Protein AF-A0A957FEP8-F1 (afdb_monomer)

Secondary structure (DSSP, 8-state):
----HHHHHHHHHHHHHT-BTTBPPPHHHHHHHHHHGGGG-HHHHHHHHHHHHHHHHHHHHHHHHSPPPHHHHHHTSHHHHHHHHHHHHHHHTT-HHHHHHHHHHHHHHHHHHHHHTTTHHHHHHHHHHHHHHHHHHHHHHHTTS-HHHHIIIIIHHHHHHHHHHHHHHHHHHHHHHHTTTS--TTS-HHHHHHHHHHHHHHHIIIIIHHHHHHHHHHHHHTHHHHHHHHHH-

Solvent-accessible surface area (backbone atoms only — not comparable to full-atom values): 11602 Å² total; per-residue (Å²): 137,80,87,57,61,70,59,53,50,49,52,22,47,39,57,48,58,50,48,51,98,94,42,73,55,56,72,69,56,39,48,54,56,47,57,57,51,57,76,76,30,58,65,38,37,52,53,51,50,52,40,44,54,51,20,25,53,49,14,31,53,48,17,70,74,58,66,70,58,69,73,60,38,57,49,53,28,57,75,45,40,46,57,53,43,65,62,36,53,81,61,51,60,69,44,41,62,57,53,33,50,49,55,52,49,51,53,50,51,21,44,57,49,6,56,82,46,55,22,52,46,26,53,54,56,64,17,46,64,45,14,50,52,22,20,51,36,34,44,27,42,75,44,73,38,66,34,62,58,51,44,57,14,67,39,44,68,19,41,74,40,33,50,59,22,52,46,53,38,48,14,33,32,37,52,23,19,39,20,80,82,59,47,54,95,90,48,53,54,69,56,37,33,35,42,29,46,19,50,24,52,38,39,30,65,71,46,19,48,60,34,32,50,55,18,19,50,32,44,38,62,45,16,60,54,41,32,42,51,72,61,65,107

Radius of gyration: 20.79 Å; Cα contacts (8 Å, |Δi|>4): 296; chains: 1; bounding box: 55×34×66 Å

pLDDT: mean 92.46, std 8.48, range [50.44, 98.56]

Nearest PDB structures (foldseek):
  8odt-assembly1_E  TM=2.465E-01  e=3.176E+00  Escherichia coli K-12
  7sqc-assembly1_1W  TM=2.407E-01  e=3.316E+00  Chlamydomonas reinhardtii

Foldseek 3Di:
DDPPVVVLCVLLCCLLQVADPVGGDDPVVLLVSLVVCVVVLVVLLVVLVVLLVVLLVLLQVVLVVDADPPVVLVCLDLVNVLVVLVVCLVVLLPDLPVQLVVLLVLLVCLLVVCLVVLNPSVSVSSSNVSSNLSNVLNSSVVSVHHSVLCCQQQPPQLVVLQVVLSSQLSSLSNQLSNCCVPPDPVDDSSSRNSSSVSSSVSSNVSPNSVSSSVSSNSNRPVSSVSSCVSSVD

Sequence (233 aa):
DQIRLGWMWQQFWTRFSGKSETGYPNPVAWYRQTFAILGQLRVPIVIMILALIGGAAAGVIVGRMYVLPAGFQAELRGDNIVRNLEQLEMLVGALPYVILAQNVRVLLLMALLGVFTFGVLSILIFMLPIGLIGYIAAQFALAGQNPYTFLLGAILPHAVIEIPALLIAAAAALRWHITVISPPPDRTLSEGFLIAAADFVRLLLGVAVPLLVISAFVEAYVTPQALLHMYGG

Structure (mmCIF, N/CA/C/O backbone):
data_AF-A0A957FEP8-F1
#
_entry.id   AF-A0A957FEP8-F1
#
loop_
_atom_site.group_PDB
_atom_site.id
_atom_site.type_symbol
_atom_site.label_atom_id
_atom_site.label_alt_id
_atom_site.label_comp_id
_atom_site.label_asym_id
_atom_site.label_entity_id
_atom_site.label_seq_id
_atom_site.pdbx_PDB_ins_code
_atom_site.Cartn_x
_atom_site.Cartn_y
_atom_site.Cartn_z
_atom_site.occupancy
_atom_site.B_iso_or_equiv
_atom_site.auth_seq_id
_atom_site.auth_comp_id
_atom_site.auth_asym_id
_atom_site.auth_atom_id
_atom_site.pdbx_PDB_model_num
ATOM 1 N N . ASP A 1 1 ? -4.630 4.495 36.715 1.00 50.44 1 ASP A N 1
ATOM 2 C CA . ASP A 1 1 ? -5.276 3.788 35.592 1.00 50.44 1 ASP A CA 1
ATOM 3 C C . ASP A 1 1 ? -4.837 2.342 35.510 1.00 50.44 1 ASP A C 1
ATOM 5 O O . ASP A 1 1 ? -3.646 2.068 35.458 1.00 50.44 1 ASP A O 1
ATOM 9 N N . GLN A 1 2 ? -5.790 1.409 35.552 1.00 74.44 2 GLN A N 1
ATOM 10 C CA . GLN A 1 2 ? -5.524 -0.009 35.304 1.00 74.44 2 GLN A CA 1
ATOM 11 C C . GLN A 1 2 ? -5.871 -0.315 33.845 1.00 74.44 2 GLN A C 1
ATOM 13 O O . GLN A 1 2 ? -7.010 -0.113 33.424 1.00 74.44 2 GLN A O 1
ATOM 18 N N . ILE A 1 3 ? -4.900 -0.794 33.065 1.00 74.94 3 ILE A N 1
ATOM 19 C CA . ILE A 1 3 ? -5.130 -1.218 31.678 1.00 74.94 3 ILE A CA 1
ATOM 20 C C . ILE A 1 3 ? -6.053 -2.443 31.698 1.00 74.94 3 ILE A C 1
ATOM 22 O O . ILE A 1 3 ? -5.660 -3.534 32.108 1.00 74.94 3 ILE A O 1
ATOM 26 N N . ARG A 1 4 ? -7.301 -2.279 31.246 1.00 88.69 4 ARG A N 1
ATOM 27 C CA . ARG A 1 4 ? -8.297 -3.363 31.190 1.00 88.69 4 ARG A CA 1
ATOM 28 C C . ARG A 1 4 ? -8.155 -4.157 29.890 1.00 88.69 4 ARG A C 1
ATOM 30 O O . ARG A 1 4 ? -9.006 -4.066 29.008 1.00 88.69 4 ARG A O 1
ATOM 37 N N . LEU A 1 5 ? -7.094 -4.961 29.785 1.00 88.69 5 LEU A N 1
ATOM 38 C CA . LEU A 1 5 ? -6.782 -5.763 28.589 1.00 88.69 5 LEU A CA 1
ATOM 39 C C . LEU A 1 5 ? -7.965 -6.623 28.108 1.00 88.69 5 LEU A C 1
ATOM 41 O O . LEU A 1 5 ? -8.225 -6.693 26.910 1.00 88.69 5 LEU A O 1
ATOM 45 N N . GLY A 1 6 ? -8.728 -7.216 29.033 1.00 91.69 6 GLY A N 1
ATOM 46 C CA . GLY A 1 6 ? -9.905 -8.023 28.689 1.00 91.69 6 GLY A CA 1
ATOM 47 C C . GLY A 1 6 ? -11.007 -7.224 27.987 1.00 91.69 6 GLY A C 1
ATOM 48 O O . GLY A 1 6 ? -11.578 -7.693 27.006 1.00 91.69 6 GLY A O 1
ATOM 49 N N . TRP A 1 7 ? -11.259 -5.988 28.430 1.00 92.56 7 TRP A N 1
ATOM 50 C CA . TRP A 1 7 ? -12.216 -5.099 27.769 1.00 92.56 7 TRP A CA 1
ATOM 51 C C . TRP A 1 7 ? -11.700 -4.670 26.391 1.00 92.56 7 TRP A C 1
ATOM 53 O O . TRP A 1 7 ? -12.457 -4.713 25.425 1.00 92.56 7 TRP A O 1
ATOM 63 N N . MET A 1 8 ? -10.406 -4.343 26.268 1.00 92.75 8 MET A N 1
ATOM 64 C CA . MET A 1 8 ? -9.809 -3.949 24.984 1.00 92.75 8 MET A CA 1
ATOM 65 C C . MET A 1 8 ? -9.928 -5.068 23.944 1.00 92.75 8 MET A C 1
ATOM 67 O O . MET A 1 8 ? -10.366 -4.838 22.816 1.00 92.75 8 MET A O 1
ATOM 71 N N . TRP A 1 9 ? -9.589 -6.295 24.351 1.00 93.31 9 TRP A N 1
ATOM 72 C CA . TRP A 1 9 ? -9.740 -7.481 23.517 1.00 93.31 9 TRP A CA 1
ATOM 73 C C . TRP A 1 9 ? -11.200 -7.722 23.134 1.00 93.31 9 TRP A C 1
ATOM 75 O O . TRP A 1 9 ? -11.491 -7.983 21.971 1.00 93.31 9 TRP A O 1
ATOM 85 N N . GLN A 1 10 ? -12.136 -7.580 24.077 1.00 93.62 10 GLN A N 1
ATOM 86 C CA . GLN A 1 10 ? -13.561 -7.748 23.804 1.00 93.62 10 GLN A CA 1
ATOM 87 C C . GLN A 1 10 ? -14.078 -6.733 22.776 1.00 93.62 10 GLN A C 1
ATOM 89 O O . GLN A 1 10 ? -14.821 -7.128 21.875 1.00 93.62 10 GLN A O 1
ATOM 94 N N . GLN A 1 11 ? -13.680 -5.459 22.872 1.00 93.69 11 GLN A N 1
ATOM 95 C CA . GLN A 1 11 ? -14.054 -4.424 21.899 1.00 93.69 11 GLN A CA 1
ATOM 96 C C . GLN A 1 11 ? -13.518 -4.753 20.503 1.00 93.69 11 GLN A C 1
ATOM 98 O O . GLN A 1 11 ? -14.284 -4.803 19.536 1.00 93.69 11 GLN A O 1
ATOM 103 N N . PHE A 1 12 ? -12.220 -5.059 20.409 1.00 96.50 12 PHE A N 1
ATOM 104 C CA . PHE A 1 12 ? -11.581 -5.442 19.151 1.00 96.50 12 PHE A CA 1
ATOM 105 C C . PHE A 1 12 ? -12.242 -6.686 18.546 1.00 96.50 12 PHE A C 1
ATOM 107 O O . PHE A 1 12 ? -12.672 -6.666 17.394 1.00 96.50 12 PHE A O 1
ATOM 114 N N . TRP A 1 13 ? -12.378 -7.761 19.327 1.00 96.44 13 TRP A N 1
ATOM 115 C CA . TRP A 1 13 ? -12.903 -9.040 18.854 1.00 96.44 13 TRP A CA 1
ATOM 116 C C . TRP A 1 13 ? -14.367 -8.945 18.434 1.00 96.44 13 TRP A C 1
ATOM 118 O O . TRP A 1 13 ? -14.745 -9.498 17.403 1.00 96.44 13 TRP A O 1
ATOM 128 N N . THR A 1 14 ? -15.196 -8.218 19.187 1.00 95.12 14 THR A N 1
ATOM 129 C CA . THR A 1 14 ? -16.610 -8.004 18.837 1.00 95.12 14 THR A CA 1
ATOM 130 C C . THR A 1 14 ? -16.724 -7.300 17.488 1.00 95.12 14 THR A C 1
ATOM 132 O O . THR A 1 14 ? -17.476 -7.748 16.620 1.00 95.12 14 THR A O 1
ATOM 135 N N . ARG A 1 15 ? -15.906 -6.264 17.258 1.00 95.69 15 ARG A N 1
ATOM 136 C CA . ARG A 1 15 ? -15.879 -5.549 15.981 1.00 95.69 15 ARG A CA 1
ATOM 137 C C . ARG A 1 15 ? -15.302 -6.390 14.837 1.00 95.69 15 ARG A C 1
ATOM 139 O O . ARG A 1 15 ? -15.886 -6.410 13.752 1.00 95.69 15 ARG A O 1
ATOM 146 N N . PHE A 1 16 ? -14.194 -7.092 15.073 1.00 97.00 16 PHE A N 1
ATOM 147 C CA . PHE A 1 16 ? -13.509 -7.936 14.090 1.00 97.00 16 PHE A CA 1
ATOM 148 C C . PHE A 1 16 ? -14.388 -9.106 13.630 1.00 97.00 16 PHE A C 1
ATOM 150 O O . PHE A 1 16 ? -14.595 -9.300 12.433 1.00 97.00 16 PHE A O 1
ATOM 157 N N . SER A 1 17 ? -14.961 -9.849 14.578 1.00 95.88 17 SER A N 1
ATOM 158 C CA . SER A 1 17 ? -15.826 -11.005 14.303 1.00 95.88 17 SER A CA 1
ATOM 159 C C . SER A 1 17 ? -17.194 -10.623 13.735 1.00 95.88 17 SER A C 1
ATOM 161 O O . SER A 1 17 ? -17.900 -11.482 13.213 1.00 95.88 17 SER A O 1
ATOM 163 N N . GLY A 1 18 ? -17.589 -9.349 13.831 1.00 93.25 18 GLY A N 1
ATOM 164 C CA . GLY A 1 18 ? -18.905 -8.888 13.393 1.00 93.25 18 GLY A CA 1
ATOM 165 C C . GLY A 1 18 ? -20.053 -9.389 14.271 1.00 93.25 18 GLY A C 1
ATOM 166 O O . GLY A 1 18 ? -21.194 -9.429 13.804 1.00 93.25 18 GLY A O 1
ATOM 167 N N . LYS A 1 19 ? -19.753 -9.797 15.514 1.00 92.44 19 LYS A N 1
ATOM 168 C CA . LYS A 1 19 ? -20.739 -10.294 16.478 1.00 92.44 19 LYS A CA 1
ATOM 169 C C . LYS A 1 19 ? -21.821 -9.237 16.715 1.00 92.44 19 LYS A C 1
ATOM 171 O O . LYS A 1 19 ? -21.521 -8.077 16.986 1.00 92.44 19 LYS A O 1
ATOM 176 N N . SER A 1 20 ? -23.073 -9.672 16.630 1.00 89.06 20 SER A N 1
ATOM 177 C CA . SER A 1 20 ? -24.269 -8.878 16.925 1.00 89.06 20 SER A CA 1
ATOM 178 C C . SER A 1 20 ? -24.986 -9.421 18.165 1.00 89.06 20 SER A C 1
ATOM 180 O O . SER A 1 20 ? -24.583 -10.447 18.718 1.00 89.06 20 SER A O 1
ATOM 182 N N . GLU A 1 21 ? -26.082 -8.776 18.571 1.00 85.44 21 GLU A N 1
ATOM 183 C CA . GLU A 1 21 ? -26.969 -9.266 19.640 1.00 85.44 21 GLU A CA 1
ATOM 184 C C . GLU A 1 21 ? -27.505 -10.678 19.355 1.00 85.44 21 GLU A C 1
ATOM 186 O O . GLU A 1 21 ? -27.649 -11.486 20.265 1.00 85.44 21 GLU A O 1
ATOM 191 N N . THR A 1 22 ? -27.716 -11.006 18.076 1.00 85.56 22 THR A N 1
ATOM 192 C CA . THR A 1 22 ? -28.219 -12.316 17.625 1.00 85.56 22 THR A CA 1
ATOM 193 C C . THR A 1 22 ? -27.137 -13.400 17.518 1.00 85.56 22 THR A C 1
ATOM 195 O O . THR A 1 22 ? -27.445 -14.547 17.208 1.00 85.56 22 THR A O 1
ATOM 198 N N . GLY A 1 23 ? -25.867 -13.063 17.783 1.00 92.50 23 GLY A N 1
ATOM 199 C CA . GLY A 1 23 ? -24.730 -13.984 17.706 1.00 92.50 23 GLY A CA 1
ATOM 200 C C . GLY A 1 23 ? -23.722 -13.646 16.601 1.00 92.50 23 GLY A C 1
ATOM 201 O O . GLY A 1 23 ? -23.613 -12.497 16.156 1.00 92.50 23 GLY A O 1
ATOM 202 N N . TYR A 1 24 ? -22.932 -14.649 16.201 1.00 93.81 24 TYR A N 1
ATOM 203 C CA . TYR A 1 24 ? -21.894 -14.517 15.173 1.00 93.81 24 TYR A CA 1
ATOM 204 C C . TYR A 1 24 ? -22.485 -14.608 13.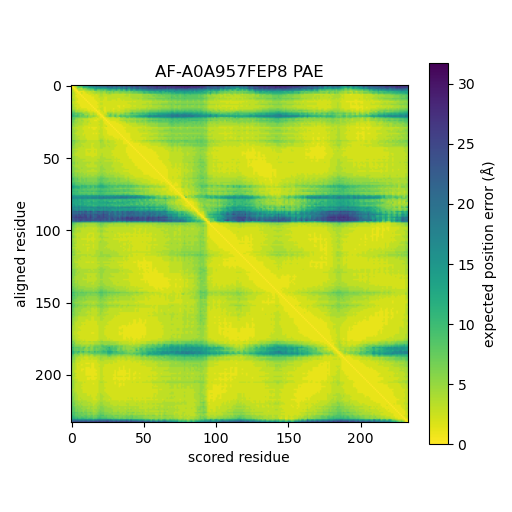757 1.00 93.81 24 TYR A C 1
ATOM 206 O O . TYR A 1 24 ? -23.342 -15.458 13.508 1.00 93.81 24 TYR A O 1
ATOM 214 N N . PRO A 1 25 ? -22.031 -13.765 12.813 1.00 95.00 25 PRO A N 1
ATOM 215 C CA . PRO A 1 25 ? -22.495 -13.822 11.435 1.00 95.00 25 PRO A CA 1
ATOM 216 C C . PRO A 1 25 ? -21.949 -15.064 10.717 1.00 95.00 25 PRO A C 1
ATOM 218 O O . PRO A 1 25 ? -20.852 -15.540 11.007 1.00 95.00 25 PRO A O 1
ATOM 221 N N . ASN A 1 26 ? -22.685 -15.548 9.716 1.00 95.56 26 ASN A N 1
ATOM 222 C CA . ASN A 1 26 ? -22.128 -16.489 8.742 1.00 95.56 26 ASN A CA 1
ATOM 223 C C . ASN A 1 26 ? -21.052 -15.798 7.863 1.00 95.56 26 ASN A C 1
ATOM 225 O O . ASN A 1 26 ? -20.990 -14.561 7.833 1.00 95.56 26 ASN A O 1
ATOM 229 N N . PRO A 1 27 ? -20.223 -16.551 7.111 1.00 94.75 27 PRO A N 1
ATOM 230 C CA . PRO A 1 27 ? -19.129 -15.969 6.329 1.00 94.75 27 PRO A CA 1
ATOM 231 C C . PRO A 1 27 ? -19.575 -14.884 5.339 1.00 94.75 27 PRO A C 1
ATOM 233 O O . PRO A 1 27 ? -18.954 -13.827 5.254 1.00 94.75 27 PRO A O 1
ATOM 236 N N . VAL A 1 28 ? -20.694 -15.087 4.637 1.00 95.88 28 VAL A N 1
ATOM 237 C CA . VAL A 1 28 ? -21.224 -14.116 3.661 1.00 95.88 28 VAL A CA 1
ATOM 238 C C . VAL A 1 28 ? -21.620 -12.807 4.345 1.00 95.88 28 VAL A C 1
ATOM 240 O O . VAL A 1 28 ? -21.287 -11.717 3.875 1.00 9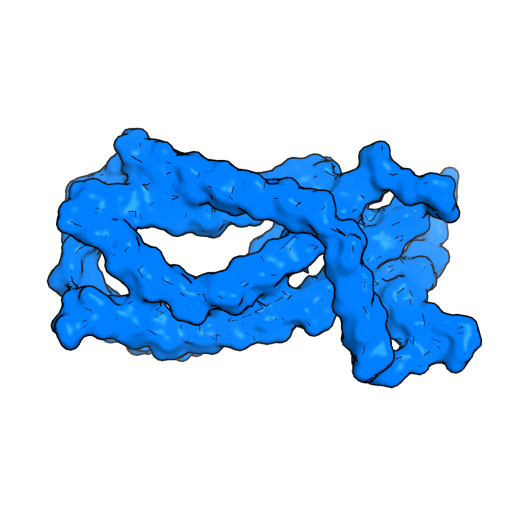5.88 28 VAL A O 1
ATOM 243 N N . ALA A 1 29 ? -22.303 -12.894 5.486 1.00 95.06 29 ALA A N 1
ATOM 244 C CA . ALA A 1 29 ? -22.675 -11.731 6.276 1.00 95.06 29 ALA A CA 1
ATOM 245 C C . ALA A 1 29 ? -21.439 -11.009 6.835 1.00 95.06 29 ALA A C 1
ATOM 247 O O . ALA A 1 29 ? -21.422 -9.776 6.836 1.00 95.06 29 ALA A O 1
ATOM 248 N N . TRP A 1 30 ? -20.398 -11.746 7.241 1.00 96.88 30 TRP A N 1
ATOM 249 C CA . TRP A 1 30 ? -19.127 -11.164 7.672 1.00 96.88 30 TRP A CA 1
ATOM 250 C C . TRP A 1 30 ? -18.458 -10.370 6.545 1.00 96.88 30 TRP A C 1
ATOM 252 O O . TRP A 1 30 ? -18.084 -9.218 6.765 1.00 96.88 30 TRP A O 1
ATOM 262 N N . TYR A 1 31 ? -18.386 -10.923 5.329 1.00 96.62 31 TYR A N 1
ATOM 263 C CA . TYR A 1 31 ? -17.846 -10.217 4.162 1.00 96.62 31 TYR A CA 1
ATOM 264 C C . TYR A 1 31 ? -18.660 -8.974 3.815 1.00 96.62 31 TYR A C 1
ATOM 266 O O . TYR A 1 31 ? -18.088 -7.904 3.632 1.00 96.62 31 TYR A O 1
ATOM 274 N N . ARG A 1 32 ? -19.994 -9.070 3.797 1.00 95.88 32 ARG A N 1
ATOM 275 C CA . ARG A 1 32 ? -20.872 -7.918 3.540 1.00 95.88 32 ARG A CA 1
ATOM 276 C C . ARG A 1 32 ? -20.634 -6.783 4.539 1.00 95.88 32 ARG A C 1
ATOM 278 O O . ARG A 1 32 ? -20.550 -5.624 4.146 1.00 95.88 32 ARG A O 1
ATOM 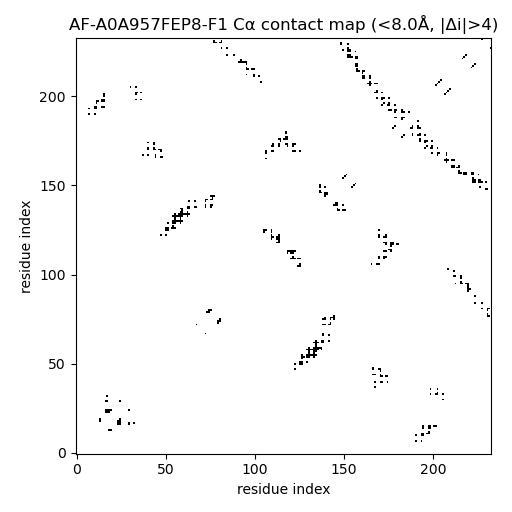285 N N . GLN A 1 33 ? -20.500 -7.112 5.823 1.00 95.62 33 GLN A N 1
ATOM 286 C CA . GLN A 1 33 ? -20.150 -6.136 6.857 1.00 95.62 33 GLN A CA 1
ATOM 287 C C . GLN A 1 33 ? -18.741 -5.559 6.652 1.00 95.62 33 GLN A C 1
ATOM 289 O O . GLN A 1 33 ? -18.553 -4.360 6.830 1.00 95.62 33 GLN A O 1
ATOM 294 N N . THR A 1 34 ? -17.764 -6.385 6.263 1.00 96.56 34 THR A N 1
ATOM 295 C CA . THR A 1 34 ? -16.394 -5.939 5.966 1.00 96.56 34 THR A CA 1
ATOM 296 C C . THR A 1 34 ? -16.380 -4.963 4.783 1.00 96.56 34 THR A C 1
ATOM 298 O O . THR A 1 34 ? -15.801 -3.886 4.891 1.00 96.56 34 THR A O 1
ATOM 301 N N . PHE A 1 35 ? -17.090 -5.257 3.689 1.00 96.44 35 PHE A N 1
ATOM 302 C CA . PHE A 1 35 ? -17.205 -4.349 2.541 1.00 96.44 35 PHE A CA 1
ATOM 303 C C . PHE A 1 35 ? -17.926 -3.041 2.879 1.00 96.44 35 PHE A C 1
ATOM 305 O O . PHE A 1 35 ? -17.576 -1.995 2.337 1.00 96.44 35 PHE A O 1
ATOM 312 N N . ALA A 1 36 ? -18.876 -3.053 3.818 1.00 96.19 36 ALA A N 1
ATOM 313 C CA . ALA A 1 36 ? -19.537 -1.829 4.272 1.00 96.19 36 ALA A CA 1
ATOM 314 C C . ALA A 1 36 ? -18.561 -0.822 4.922 1.00 96.19 36 ALA A C 1
ATOM 316 O O . ALA A 1 36 ? -18.830 0.380 4.914 1.00 96.19 36 ALA A O 1
ATOM 317 N N . ILE A 1 37 ? -17.408 -1.278 5.434 1.00 96.56 37 ILE A N 1
ATOM 318 C CA . ILE A 1 37 ? -16.354 -0.406 5.982 1.00 96.56 37 ILE A CA 1
ATOM 319 C C . ILE A 1 37 ? -15.768 0.499 4.889 1.00 96.56 37 ILE A C 1
ATOM 321 O O . ILE A 1 37 ? -15.429 1.646 5.177 1.00 96.56 37 ILE A O 1
ATOM 325 N N . LEU A 1 38 ? -15.713 0.046 3.629 1.00 95.19 38 LEU A N 1
ATOM 326 C CA . LEU A 1 38 ? -15.155 0.824 2.513 1.00 95.19 38 LEU A CA 1
ATOM 327 C C . LEU A 1 38 ? -15.850 2.181 2.338 1.00 95.19 38 LEU A C 1
ATOM 329 O O . LEU A 1 38 ? -15.200 3.170 2.002 1.00 95.19 38 LEU A O 1
ATOM 333 N N . GLY A 1 39 ? -17.150 2.264 2.643 1.00 93.94 39 GLY A N 1
ATOM 334 C CA . GLY A 1 39 ? -17.903 3.520 2.593 1.00 93.94 39 GLY A CA 1
ATOM 335 C C . GLY A 1 39 ? -17.366 4.602 3.538 1.00 93.94 39 GLY A C 1
ATOM 336 O O . GLY A 1 39 ? -17.569 5.787 3.282 1.00 93.94 39 GLY A O 1
ATOM 337 N N . GLN A 1 40 ? -16.641 4.209 4.589 1.00 93.44 40 GLN A N 1
ATOM 338 C CA . GLN A 1 40 ? -16.047 5.099 5.591 1.00 93.44 40 GLN A CA 1
ATOM 339 C C . GLN A 1 40 ? -14.616 5.529 5.235 1.00 93.44 40 GLN A C 1
ATOM 341 O O . GLN A 1 40 ? -14.035 6.359 5.928 1.00 93.44 40 GLN A O 1
ATOM 346 N N . LEU A 1 41 ? -14.034 4.977 4.165 1.00 96.25 41 LEU A N 1
ATOM 347 C CA . LEU A 1 41 ? -12.644 5.226 3.782 1.00 96.25 41 LEU A CA 1
ATOM 348 C C . LEU A 1 41 ? -12.478 6.330 2.736 1.00 96.25 41 LEU A C 1
ATOM 350 O O . LEU A 1 41 ? -11.360 6.561 2.300 1.00 96.25 41 LEU A O 1
ATOM 354 N N . ARG A 1 42 ? -13.541 7.044 2.343 1.00 95.12 42 ARG A N 1
ATOM 355 C CA . ARG A 1 42 ? -13.492 8.038 1.249 1.00 95.12 42 ARG A CA 1
ATOM 356 C C . ARG A 1 42 ? -12.375 9.071 1.421 1.00 95.12 42 ARG A C 1
ATOM 358 O O . ARG A 1 42 ? -11.571 9.250 0.515 1.00 95.12 42 ARG A O 1
ATOM 365 N N . VAL A 1 43 ? -12.312 9.724 2.583 1.00 95.06 43 VAL A N 1
ATOM 366 C CA . VAL A 1 43 ? -11.294 10.751 2.862 1.00 95.06 43 VAL A CA 1
ATOM 367 C C . VAL A 1 43 ? -9.886 10.142 2.945 1.00 95.06 43 VAL A C 1
ATOM 369 O O . VAL A 1 43 ? -9.017 10.612 2.213 1.00 95.06 43 VAL A O 1
ATOM 372 N N . PRO A 1 44 ? -9.641 9.071 3.732 1.00 96.62 44 PRO A N 1
ATOM 373 C CA . PRO A 1 44 ? -8.350 8.388 3.718 1.00 96.62 44 PRO A CA 1
ATOM 374 C C . PRO A 1 44 ? -7.911 7.930 2.322 1.00 96.62 44 PRO A C 1
ATOM 376 O O . PRO A 1 44 ? -6.762 8.136 1.963 1.00 96.62 44 PRO A O 1
ATOM 379 N N . ILE A 1 45 ? -8.815 7.379 1.505 1.00 97.94 45 ILE A N 1
ATOM 380 C CA . ILE A 1 45 ? -8.525 6.964 0.124 1.00 97.94 45 ILE A CA 1
ATOM 381 C C . ILE A 1 45 ? -8.037 8.149 -0.706 1.00 97.94 45 ILE A C 1
ATOM 383 O O . ILE A 1 45 ? -7.024 8.022 -1.383 1.00 97.94 45 ILE A O 1
ATOM 387 N N . VAL A 1 46 ? -8.707 9.303 -0.635 1.00 97.94 46 VAL A N 1
ATOM 388 C CA . VAL A 1 46 ? -8.269 10.506 -1.361 1.00 97.94 46 VAL A CA 1
ATOM 389 C C . VAL A 1 46 ? -6.867 10.926 -0.922 1.00 97.94 46 VAL A C 1
ATOM 391 O O . VAL A 1 46 ? -6.020 11.178 -1.774 1.00 97.94 46 VAL A O 1
ATOM 394 N N . ILE A 1 47 ? -6.587 10.937 0.385 1.00 97.75 47 ILE A N 1
ATOM 395 C CA . ILE A 1 47 ? -5.252 11.262 0.912 1.00 97.75 47 ILE A CA 1
ATOM 396 C C . ILE A 1 47 ? -4.205 10.275 0.381 1.00 97.75 47 ILE A C 1
ATOM 398 O O . ILE A 1 47 ? -3.155 10.696 -0.099 1.00 97.75 47 ILE A O 1
ATOM 402 N N . MET A 1 48 ? -4.495 8.973 0.414 1.00 98.12 48 MET A N 1
ATOM 403 C CA . MET A 1 48 ? -3.569 7.952 -0.076 1.00 98.12 48 MET A CA 1
ATOM 404 C C . MET A 1 48 ? -3.375 8.020 -1.600 1.00 98.12 48 MET A C 1
ATOM 406 O O . MET A 1 48 ? -2.265 7.801 -2.071 1.00 98.12 48 MET A O 1
ATOM 410 N N . ILE A 1 49 ? -4.398 8.381 -2.385 1.00 98.38 49 ILE A N 1
ATOM 411 C CA . ILE A 1 49 ? -4.261 8.624 -3.833 1.00 98.38 49 ILE A CA 1
ATOM 412 C C . ILE A 1 49 ? -3.347 9.824 -4.092 1.00 98.38 49 ILE A C 1
ATOM 414 O O . ILE A 1 49 ? -2.453 9.744 -4.932 1.00 98.38 49 ILE A O 1
ATOM 418 N N . LEU A 1 50 ? -3.528 10.926 -3.357 1.00 98.50 50 LEU A N 1
ATOM 419 C CA . LEU A 1 50 ? -2.646 12.090 -3.464 1.00 98.50 50 LEU A CA 1
ATOM 420 C C . LEU A 1 50 ? -1.207 11.734 -3.080 1.00 98.50 50 LEU A C 1
ATOM 422 O O . LEU A 1 50 ? -0.276 12.153 -3.764 1.00 98.50 50 LEU A O 1
ATOM 426 N N . ALA A 1 51 ? -1.022 10.917 -2.041 1.00 98.12 51 ALA A N 1
ATOM 427 C CA . ALA A 1 51 ? 0.285 10.390 -1.669 1.00 98.12 51 ALA A CA 1
ATOM 428 C C . ALA A 1 51 ? 0.884 9.519 -2.782 1.00 98.12 51 ALA A C 1
ATOM 430 O O . ALA A 1 51 ? 2.061 9.666 -3.090 1.00 98.12 51 ALA A O 1
ATOM 431 N N . LEU A 1 52 ? 0.088 8.669 -3.438 1.00 97.25 52 LEU A N 1
ATOM 432 C CA . LEU A 1 52 ? 0.534 7.838 -4.559 1.00 97.25 52 LEU A CA 1
ATOM 433 C C . LEU A 1 52 ? 1.033 8.699 -5.728 1.00 97.25 52 LEU A C 1
ATOM 435 O O . LEU A 1 52 ? 2.135 8.479 -6.231 1.00 97.25 52 LEU A O 1
ATOM 439 N N . ILE A 1 53 ? 0.259 9.720 -6.111 1.00 98.25 53 ILE A N 1
ATOM 440 C CA . ILE A 1 53 ? 0.629 10.679 -7.164 1.00 98.25 53 ILE A CA 1
ATOM 441 C C . ILE A 1 53 ? 1.894 11.450 -6.768 1.00 98.25 53 ILE A C 1
ATOM 443 O O . ILE A 1 53 ? 2.826 11.565 -7.563 1.00 98.25 53 ILE A O 1
ATOM 447 N N . GLY A 1 54 ? 1.949 11.949 -5.530 1.00 98.25 54 GLY A N 1
ATOM 448 C CA . GLY A 1 54 ? 3.103 12.671 -5.000 1.00 98.25 54 GLY A CA 1
ATOM 449 C C . GLY A 1 54 ? 4.364 11.808 -4.949 1.00 98.25 54 GLY A C 1
ATOM 450 O O . GLY A 1 54 ? 5.435 12.275 -5.323 1.00 98.25 54 GLY A O 1
ATOM 451 N N . GLY A 1 55 ? 4.237 10.540 -4.555 1.00 98.25 55 GLY A N 1
ATOM 452 C CA . GLY A 1 55 ? 5.325 9.566 -4.527 1.00 98.25 55 GLY A CA 1
ATOM 453 C C . GLY A 1 55 ? 5.858 9.279 -5.926 1.00 98.25 55 GLY A C 1
ATOM 454 O O . GLY A 1 55 ? 7.061 9.379 -6.144 1.00 98.25 55 GLY A O 1
ATOM 455 N N . ALA A 1 56 ? 4.971 9.021 -6.893 1.00 97.94 56 ALA A N 1
ATOM 456 C CA . ALA A 1 56 ? 5.349 8.828 -8.292 1.00 97.94 56 ALA A CA 1
ATOM 457 C C . ALA A 1 56 ? 6.080 10.056 -8.865 1.00 97.94 56 ALA A C 1
ATOM 459 O O . ALA A 1 56 ? 7.151 9.924 -9.461 1.00 97.94 56 ALA A O 1
ATOM 460 N N . ALA A 1 57 ? 5.537 11.259 -8.644 1.00 98.38 57 ALA A N 1
ATOM 461 C CA . ALA A 1 57 ? 6.141 12.509 -9.099 1.00 98.38 57 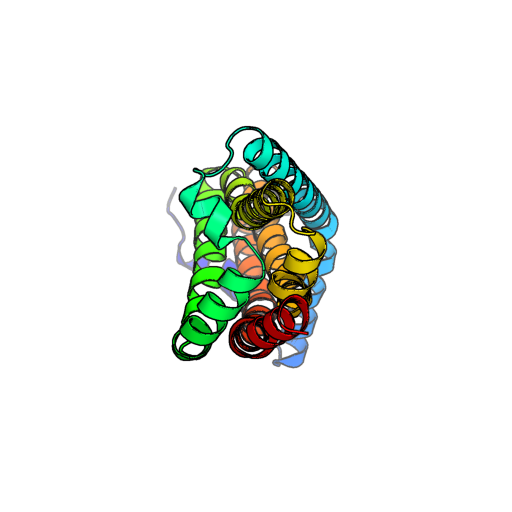ALA A CA 1
ATOM 462 C C . ALA A 1 57 ? 7.514 12.749 -8.453 1.00 98.38 57 ALA A C 1
ATOM 464 O O . ALA A 1 57 ? 8.476 13.057 -9.156 1.00 98.38 57 ALA A O 1
ATOM 465 N N . ALA A 1 58 ? 7.627 12.552 -7.135 1.00 98.38 58 ALA A N 1
ATOM 466 C CA . ALA A 1 58 ? 8.894 12.639 -6.417 1.00 98.38 58 ALA A CA 1
ATOM 467 C C . ALA A 1 58 ? 9.914 11.634 -6.967 1.00 98.38 58 ALA A C 1
ATOM 469 O O . ALA A 1 58 ? 11.052 12.011 -7.227 1.00 98.38 58 ALA A O 1
ATOM 470 N N . GLY A 1 59 ? 9.494 10.394 -7.229 1.00 98.44 59 GLY A N 1
ATOM 471 C CA . GLY A 1 59 ? 10.313 9.365 -7.863 1.00 98.44 59 GLY A CA 1
ATOM 472 C C . GLY A 1 59 ? 10.894 9.814 -9.201 1.00 98.44 59 GLY A C 1
ATOM 473 O O . GLY A 1 59 ? 12.105 9.751 -9.402 1.00 98.44 59 GLY A O 1
ATOM 474 N N . VAL A 1 60 ? 10.054 10.348 -10.092 1.00 98.38 60 VAL A N 1
ATOM 475 C CA . VAL A 1 60 ? 10.491 10.863 -11.401 1.00 98.38 60 VAL A CA 1
ATOM 476 C C . VAL A 1 60 ? 11.462 12.037 -11.254 1.00 98.38 60 VAL A C 1
ATOM 478 O O . VAL A 1 60 ? 12.473 12.090 -11.956 1.00 98.38 60 VAL A O 1
ATOM 481 N N . ILE A 1 61 ? 11.182 12.977 -10.346 1.00 98.38 61 ILE A N 1
ATOM 482 C CA . ILE A 1 61 ? 12.051 14.134 -10.083 1.00 98.38 61 ILE A CA 1
ATOM 483 C C . ILE A 1 61 ? 13.421 13.664 -9.582 1.00 98.38 61 ILE A C 1
ATOM 485 O O . ILE A 1 61 ? 14.444 14.037 -10.156 1.00 98.38 61 ILE A O 1
ATOM 489 N N . VAL A 1 62 ? 13.441 12.798 -8.566 1.00 98.25 62 VAL A N 1
ATOM 490 C CA . VAL A 1 62 ? 14.667 12.212 -8.007 1.00 98.25 62 VAL A CA 1
ATOM 491 C C . VAL A 1 62 ? 15.419 11.423 -9.076 1.00 98.25 62 VAL A C 1
ATOM 493 O O . VAL A 1 62 ? 16.634 11.550 -9.168 1.00 98.25 62 VAL A O 1
ATOM 496 N N . GLY A 1 63 ? 14.726 10.673 -9.937 1.00 97.62 63 GLY A N 1
ATOM 497 C CA . GLY A 1 63 ? 15.345 9.925 -11.033 1.00 97.62 63 GLY A CA 1
ATOM 498 C C . GLY A 1 63 ? 16.064 10.811 -12.046 1.00 97.62 63 GLY A C 1
ATOM 499 O O . GLY A 1 63 ? 17.144 10.465 -12.519 1.00 97.62 63 GLY A O 1
ATOM 500 N N . ARG A 1 64 ? 15.521 11.998 -12.328 1.00 96.62 64 ARG A N 1
ATOM 501 C CA . ARG A 1 64 ? 16.180 12.984 -13.198 1.00 96.62 64 ARG A CA 1
ATOM 502 C C . ARG A 1 64 ? 17.353 13.693 -12.522 1.00 96.62 64 ARG A C 1
ATOM 504 O O . ARG A 1 64 ? 18.280 14.094 -13.215 1.00 96.62 64 ARG A O 1
ATOM 511 N N . MET A 1 65 ? 17.313 13.860 -11.200 1.00 97.38 65 MET A N 1
ATOM 512 C CA . MET A 1 65 ? 18.402 14.472 -10.428 1.00 97.38 65 MET A CA 1
ATOM 513 C C . MET A 1 65 ? 19.568 13.503 -10.195 1.00 97.38 65 MET A C 1
ATOM 515 O O . MET A 1 65 ? 20.727 13.896 -10.288 1.00 97.38 65 MET A O 1
ATOM 519 N N . TYR A 1 66 ? 19.260 12.239 -9.907 1.00 96.69 66 TYR A N 1
ATOM 520 C CA . TYR A 1 66 ? 20.221 11.195 -9.556 1.00 96.69 66 TYR A CA 1
ATOM 521 C C . TYR A 1 66 ? 20.205 10.093 -10.608 1.00 96.69 66 TYR A C 1
ATOM 523 O O . TYR A 1 66 ? 19.597 9.031 -10.437 1.00 96.69 66 TYR A O 1
ATOM 531 N N . VAL A 1 67 ? 20.883 10.381 -11.715 1.00 96.62 67 VAL A N 1
ATOM 532 C CA . VAL A 1 67 ? 21.037 9.468 -12.847 1.00 96.62 67 VAL A CA 1
ATOM 533 C C . VAL A 1 67 ? 21.918 8.288 -12.445 1.00 96.62 67 VAL A C 1
ATOM 535 O O . VAL A 1 67 ? 22.976 8.474 -11.838 1.00 96.62 67 VAL A O 1
ATOM 538 N N . LEU A 1 68 ? 21.498 7.072 -12.797 1.00 95.44 68 LEU A N 1
ATOM 539 C CA . LEU A 1 68 ? 22.304 5.881 -12.541 1.00 95.44 68 LEU A CA 1
ATOM 540 C C . LEU A 1 68 ? 23.655 5.944 -13.284 1.00 95.44 68 LEU A C 1
ATOM 542 O O . LEU A 1 68 ? 23.717 6.480 -14.395 1.00 95.44 68 LEU A O 1
ATOM 546 N N . PRO A 1 69 ? 24.731 5.361 -12.718 1.00 95.69 69 PRO A N 1
ATOM 547 C CA . PRO A 1 69 ? 26.018 5.246 -13.398 1.00 95.69 69 PRO A CA 1
ATOM 548 C C . PRO A 1 69 ? 25.897 4.567 -14.767 1.00 95.69 69 PRO A C 1
ATOM 550 O O . PRO A 1 69 ? 25.055 3.690 -14.964 1.00 95.69 69 PRO A O 1
ATOM 553 N N . ALA A 1 70 ? 26.792 4.914 -15.696 1.00 91.38 70 ALA A N 1
ATOM 554 C CA . ALA A 1 70 ? 26.732 4.461 -17.090 1.00 91.38 70 ALA A CA 1
ATOM 555 C C . ALA A 1 70 ? 26.647 2.930 -17.256 1.00 91.38 70 ALA A C 1
ATOM 557 O O . ALA A 1 70 ? 25.958 2.458 -18.156 1.00 91.38 70 ALA A O 1
ATOM 558 N N . GLY A 1 71 ? 27.295 2.159 -16.372 1.00 90.38 71 GLY A N 1
ATOM 559 C CA . GLY A 1 71 ? 27.199 0.696 -16.374 1.00 90.38 71 GLY A CA 1
ATOM 560 C C . GLY A 1 71 ? 25.767 0.195 -16.158 1.00 90.38 71 GLY A C 1
ATOM 561 O O . GLY A 1 71 ? 25.288 -0.626 -16.927 1.00 90.38 71 GLY A O 1
ATOM 562 N N . PHE A 1 72 ? 25.043 0.756 -15.186 1.00 89.88 72 PHE A N 1
ATOM 563 C CA . PHE A 1 72 ? 23.640 0.402 -14.943 1.00 89.88 72 PHE A CA 1
ATOM 564 C C . PHE A 1 72 ? 22.713 0.907 -16.051 1.00 89.88 72 PHE A C 1
ATOM 566 O O . PHE A 1 72 ? 21.780 0.211 -16.429 1.00 89.88 72 PHE A O 1
ATOM 573 N N . GLN A 1 73 ? 22.983 2.086 -16.618 1.00 91.19 73 GLN A N 1
ATOM 574 C CA . GLN A 1 73 ? 22.212 2.598 -17.760 1.00 91.19 73 GLN A CA 1
ATOM 575 C C . GLN A 1 73 ? 22.324 1.692 -18.994 1.00 91.19 73 GLN A C 1
ATOM 577 O O . GLN A 1 73 ? 21.376 1.586 -19.769 1.00 91.19 73 GLN A O 1
ATOM 582 N N . ALA A 1 74 ? 23.468 1.027 -19.186 1.00 89.81 74 ALA A N 1
ATOM 583 C CA . ALA A 1 74 ? 23.642 0.070 -20.272 1.00 89.81 74 ALA A CA 1
ATOM 584 C C . ALA A 1 74 ? 22.755 -1.175 -20.097 1.00 89.81 74 ALA A C 1
ATOM 586 O O . ALA A 1 74 ? 22.233 -1.677 -21.090 1.00 89.81 74 ALA A O 1
ATOM 587 N N . GLU A 1 75 ? 22.529 -1.632 -18.862 1.00 89.19 75 GLU A N 1
ATOM 588 C CA . GLU A 1 75 ? 21.647 -2.772 -18.551 1.00 89.19 75 GLU A CA 1
ATOM 589 C C . GLU A 1 75 ? 20.164 -2.473 -18.805 1.00 89.19 75 GLU A C 1
ATOM 591 O O . GLU A 1 75 ? 19.382 -3.380 -19.070 1.00 89.19 75 GLU A O 1
ATOM 596 N N . 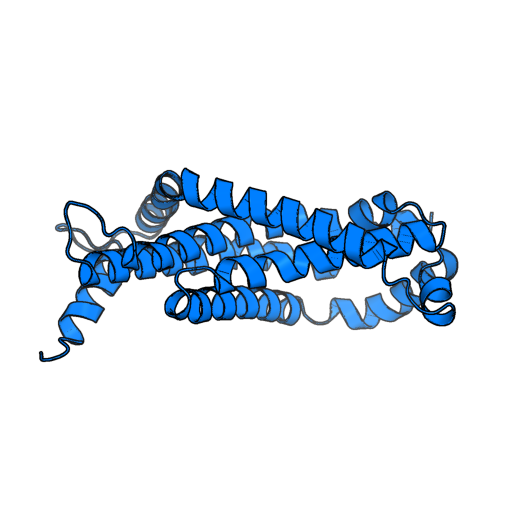LEU A 1 76 ? 19.771 -1.195 -18.782 1.00 87.62 76 LEU A N 1
ATOM 597 C CA . LEU A 1 76 ? 18.405 -0.753 -19.079 1.00 87.62 76 LEU A CA 1
ATOM 598 C C . LEU A 1 76 ? 18.110 -0.657 -20.585 1.00 87.62 76 LEU A C 1
ATOM 600 O O . LEU A 1 76 ? 17.065 -0.142 -20.972 1.00 87.62 76 LEU A O 1
ATOM 604 N N . ARG A 1 77 ? 19.015 -1.10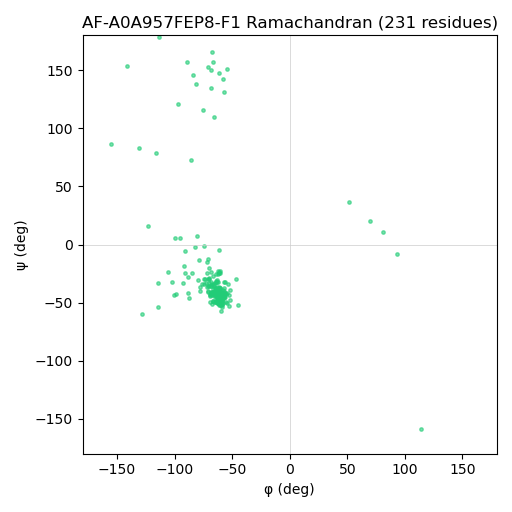6 -21.461 1.00 85.75 77 ARG A N 1
ATOM 605 C CA . ARG A 1 77 ? 18.773 -1.162 -22.912 1.00 85.75 77 ARG A CA 1
ATOM 606 C C . ARG A 1 77 ? 18.027 -2.440 -23.291 1.00 85.75 77 ARG A C 1
ATOM 608 O O . ARG A 1 77 ? 18.288 -3.486 -22.708 1.00 85.75 77 ARG A O 1
ATOM 615 N N . GLY A 1 78 ? 17.155 -2.356 -24.301 1.00 75.56 78 GLY A N 1
ATOM 616 C CA . GLY A 1 78 ? 16.266 -3.449 -24.734 1.00 75.56 78 GLY A CA 1
ATOM 617 C C . GLY A 1 78 ? 16.939 -4.825 -24.836 1.00 75.56 78 GLY A C 1
ATOM 618 O O . GLY A 1 78 ? 16.491 -5.762 -24.183 1.00 75.56 78 GLY A O 1
ATOM 619 N N . ASP A 1 79 ? 18.058 -4.928 -25.557 1.00 80.69 79 ASP A N 1
ATOM 620 C CA . ASP A 1 79 ? 18.766 -6.204 -25.768 1.00 80.69 79 ASP A CA 1
ATOM 621 C C . ASP A 1 79 ? 19.270 -6.838 -24.456 1.00 80.69 79 ASP A C 1
ATOM 623 O O . ASP A 1 79 ? 19.217 -8.056 -24.273 1.00 80.69 79 ASP A O 1
ATOM 627 N N . ASN A 1 80 ? 19.732 -6.009 -23.513 1.00 84.75 80 ASN A N 1
ATOM 628 C CA . ASN A 1 80 ? 20.192 -6.469 -22.202 1.00 84.75 80 ASN A CA 1
ATOM 629 C C . ASN A 1 80 ? 19.012 -6.816 -21.287 1.00 84.75 80 ASN A C 1
ATOM 631 O O . ASN A 1 80 ? 19.105 -7.771 -20.521 1.00 84.75 80 ASN A O 1
ATOM 635 N N . ILE A 1 81 ? 17.885 -6.105 -21.401 1.00 82.19 81 ILE A N 1
ATOM 636 C CA . ILE A 1 81 ? 16.654 -6.413 -20.663 1.00 82.19 81 ILE A CA 1
ATOM 637 C C . ILE A 1 81 ? 16.168 -7.818 -21.012 1.00 82.19 81 ILE A C 1
ATOM 639 O O . ILE A 1 81 ? 15.978 -8.617 -20.103 1.00 82.19 81 ILE A O 1
ATOM 643 N N . VAL A 1 82 ? 16.020 -8.148 -22.300 1.00 81.31 82 VAL A N 1
ATOM 644 C CA . VAL A 1 82 ? 15.550 -9.480 -22.728 1.00 81.31 82 VAL A CA 1
ATOM 645 C C . VAL A 1 82 ? 16.482 -10.571 -22.203 1.00 81.31 82 VAL A C 1
ATOM 647 O O . VAL A 1 82 ? 16.032 -11.499 -21.535 1.00 81.31 82 VAL A O 1
ATOM 650 N N . ARG A 1 83 ? 17.795 -10.405 -22.394 1.00 82.31 83 ARG A N 1
ATOM 651 C CA . ARG A 1 83 ? 18.801 -11.358 -21.910 1.00 82.31 83 ARG A CA 1
ATOM 652 C C . ARG A 1 83 ? 18.759 -11.546 -20.388 1.00 82.31 83 ARG A C 1
ATOM 654 O O . ARG A 1 83 ? 18.866 -12.672 -19.907 1.00 82.31 83 ARG A O 1
ATOM 661 N N . ASN A 1 84 ? 18.618 -10.460 -19.629 1.00 82.44 84 ASN A N 1
ATOM 662 C CA . ASN A 1 84 ? 18.528 -10.507 -18.170 1.00 82.44 84 ASN A CA 1
ATOM 663 C C . ASN A 1 84 ? 17.209 -11.160 -17.717 1.00 82.44 84 ASN A C 1
ATOM 665 O O . ASN A 1 84 ? 17.199 -11.891 -16.729 1.00 82.44 84 ASN A O 1
ATOM 669 N N . LEU A 1 85 ? 16.108 -10.945 -18.443 1.00 76.94 85 LEU A N 1
ATOM 670 C CA . LEU A 1 85 ? 14.802 -11.536 -18.145 1.00 76.94 85 LEU A CA 1
ATOM 671 C C . LEU A 1 85 ? 14.751 -13.034 -18.419 1.00 76.94 85 LEU A C 1
ATOM 673 O O . LEU A 1 85 ? 14.224 -13.754 -17.584 1.00 76.94 85 LEU A O 1
ATOM 677 N N . GLU A 1 86 ? 15.341 -13.521 -19.510 1.00 75.19 86 GLU A N 1
ATOM 678 C CA . GLU A 1 86 ? 15.431 -14.963 -19.788 1.00 75.19 86 GLU A CA 1
ATOM 679 C C . GLU A 1 86 ? 16.213 -15.704 -18.689 1.00 75.19 86 GLU A C 1
ATOM 681 O O . GLU A 1 86 ? 15.855 -16.808 -18.279 1.00 75.19 86 GLU A O 1
ATOM 686 N N . GLN A 1 87 ? 17.262 -15.071 -18.151 1.00 75.06 87 GLN A N 1
ATOM 687 C CA . GLN A 1 87 ? 18.013 -15.601 -17.009 1.00 75.06 87 GLN A CA 1
ATOM 688 C C . GLN A 1 87 ? 17.207 -15.540 -15.703 1.00 75.06 87 GLN A C 1
ATOM 690 O O . GLN A 1 87 ? 17.323 -16.430 -14.858 1.00 75.06 87 GLN A O 1
ATOM 695 N N . LEU A 1 88 ? 16.396 -14.493 -15.531 1.00 67.25 88 LEU A N 1
ATOM 696 C CA . LEU A 1 88 ? 15.573 -14.279 -14.346 1.00 67.25 88 LEU A CA 1
ATOM 697 C C . LEU A 1 88 ? 14.289 -15.106 -14.350 1.00 67.25 88 LEU A C 1
ATOM 699 O O . LEU A 1 88 ? 13.868 -15.492 -13.274 1.00 67.25 88 LEU A O 1
ATOM 703 N N . GLU A 1 89 ? 13.673 -15.435 -15.484 1.00 66.94 89 GLU A N 1
ATOM 704 C CA . GLU A 1 89 ? 12.426 -16.217 -15.545 1.00 66.94 89 GLU A CA 1
ATOM 705 C C . GLU A 1 89 ? 12.584 -17.575 -14.840 1.00 66.94 89 GLU A C 1
ATOM 707 O O . GLU A 1 89 ? 11.720 -17.997 -14.068 1.00 66.94 89 GLU A O 1
ATOM 712 N N . MET A 1 90 ? 13.763 -18.189 -14.981 1.00 57.78 90 MET A N 1
ATOM 713 C CA . MET A 1 90 ? 14.129 -19.442 -14.315 1.00 57.78 90 MET A CA 1
ATOM 714 C C . MET A 1 90 ? 14.331 -19.292 -12.784 1.00 57.78 90 MET A C 1
ATOM 716 O O . MET A 1 90 ? 14.237 -20.278 -12.055 1.00 57.78 90 MET A O 1
ATOM 720 N N . LEU A 1 91 ? 14.568 -18.071 -12.281 1.00 59.28 91 LEU A N 1
ATOM 721 C CA . LEU A 1 91 ? 14.755 -17.715 -10.860 1.00 59.28 91 LEU A CA 1
ATOM 722 C C . LEU A 1 91 ? 13.512 -17.056 -10.213 1.00 59.28 91 LEU A C 1
ATOM 724 O O . LEU A 1 91 ? 13.280 -17.224 -9.018 1.00 59.28 91 LEU A O 1
ATOM 728 N N . VAL A 1 92 ? 12.720 -16.302 -10.981 1.00 57.31 92 VAL A N 1
ATOM 729 C CA . VAL A 1 92 ? 11.607 -15.430 -10.549 1.00 57.31 92 VAL A CA 1
ATOM 730 C C . VAL A 1 92 ? 10.283 -16.185 -10.482 1.00 57.31 92 VAL A C 1
ATOM 732 O O . VAL A 1 92 ? 9.474 -15.904 -9.597 1.00 57.31 92 VAL A O 1
ATOM 735 N N . GLY A 1 93 ? 10.105 -17.236 -11.292 1.00 56.69 93 GLY A N 1
ATOM 736 C CA . GLY A 1 93 ? 8.985 -18.174 -11.144 1.00 56.69 93 GLY A CA 1
ATOM 737 C C . GLY A 1 93 ? 8.966 -18.911 -9.794 1.00 56.69 93 GLY A C 1
ATOM 738 O O . GLY A 1 93 ? 8.028 -19.656 -9.506 1.00 56.69 93 GLY A O 1
ATOM 739 N N . ALA A 1 94 ? 9.993 -18.715 -8.959 1.00 58.72 94 ALA A N 1
ATOM 740 C CA . ALA A 1 94 ? 10.213 -19.515 -7.775 1.00 58.72 94 ALA A CA 1
ATOM 741 C C . ALA A 1 94 ? 9.205 -19.273 -6.649 1.00 58.72 94 ALA A C 1
ATOM 743 O O . ALA A 1 94 ? 8.843 -20.262 -6.028 1.00 58.72 94 ALA A O 1
ATOM 744 N N . LEU A 1 95 ? 8.738 -18.060 -6.314 1.00 77.12 95 LEU A N 1
ATOM 745 C CA . LEU A 1 95 ? 7.930 -17.915 -5.086 1.00 77.12 95 LEU A CA 1
ATOM 746 C C . LEU A 1 95 ? 6.974 -16.699 -5.090 1.00 77.12 95 LEU A C 1
ATOM 748 O O . LEU A 1 95 ? 7.299 -15.687 -4.464 1.00 77.12 95 LEU A O 1
ATOM 752 N N . PRO A 1 96 ? 5.736 -16.814 -5.624 1.00 89.12 96 PRO A N 1
ATOM 753 C CA . PRO A 1 96 ? 4.641 -15.867 -5.339 1.00 89.12 96 PRO A CA 1
ATOM 754 C C . PRO A 1 96 ? 4.492 -15.561 -3.837 1.00 89.12 96 PRO A C 1
ATOM 756 O O . PRO A 1 96 ? 4.122 -14.463 -3.430 1.00 89.12 96 PRO A O 1
ATOM 759 N N . TYR A 1 97 ? 4.855 -16.529 -2.990 1.00 90.31 97 TYR A N 1
ATOM 760 C CA . TYR A 1 97 ? 4.944 -16.365 -1.544 1.00 90.31 97 TYR A CA 1
ATOM 761 C C . TYR A 1 97 ? 5.892 -15.236 -1.102 1.00 90.31 97 TYR A C 1
ATOM 763 O O . TYR A 1 97 ? 5.555 -14.516 -0.169 1.00 90.31 97 TYR A O 1
ATOM 771 N N . VAL A 1 98 ? 7.056 -15.054 -1.736 1.00 90.50 98 VAL A N 1
ATOM 772 C CA . VAL A 1 98 ? 8.021 -14.002 -1.362 1.00 90.50 98 VAL A CA 1
ATOM 773 C C . VAL A 1 98 ? 7.468 -12.620 -1.697 1.00 90.50 98 VAL A C 1
ATOM 775 O O . VAL A 1 98 ? 7.537 -11.725 -0.855 1.00 90.50 98 VAL A O 1
ATOM 778 N N . ILE A 1 99 ? 6.866 -12.473 -2.879 1.00 91.81 99 ILE A N 1
ATOM 779 C CA . ILE A 1 99 ? 6.179 -11.246 -3.311 1.00 91.81 99 ILE A CA 1
ATOM 780 C C . ILE A 1 99 ? 5.055 -10.906 -2.324 1.00 91.81 99 ILE A C 1
ATOM 782 O O . ILE A 1 99 ? 5.013 -9.812 -1.756 1.00 91.81 99 ILE A O 1
ATOM 786 N N . LEU A 1 100 ? 4.191 -11.882 -2.029 1.00 95.19 100 LEU A N 1
ATOM 787 C CA . LEU A 1 100 ? 3.110 -11.723 -1.061 1.00 95.19 100 LEU A CA 1
ATOM 788 C C . LEU A 1 100 ? 3.638 -11.349 0.330 1.00 95.19 100 LEU A C 1
ATOM 790 O O . LEU A 1 100 ? 3.145 -10.401 0.942 1.00 95.19 100 LEU A O 1
ATOM 794 N N . ALA A 1 101 ? 4.637 -12.074 0.838 1.00 94.94 101 ALA A N 1
ATOM 795 C CA . ALA A 1 101 ? 5.224 -11.833 2.151 1.00 94.94 101 ALA A CA 1
ATOM 796 C C . ALA A 1 101 ? 5.834 -10.432 2.237 1.00 94.94 101 ALA A C 1
ATOM 798 O O . ALA A 1 101 ? 5.698 -9.772 3.267 1.00 94.94 101 ALA A O 1
ATOM 799 N N . GLN A 1 102 ? 6.452 -9.951 1.157 1.00 93.69 102 GLN A N 1
ATOM 800 C CA . GLN A 1 102 ? 6.992 -8.602 1.087 1.00 93.69 102 GLN A CA 1
ATOM 801 C C . GLN A 1 102 ? 5.887 -7.543 1.144 1.00 93.69 102 GLN A C 1
ATOM 803 O O . GLN A 1 102 ? 5.961 -6.643 1.982 1.00 93.69 102 GLN A O 1
ATOM 808 N N . ASN A 1 103 ? 4.840 -7.673 0.328 1.00 95.31 103 ASN A N 1
ATOM 809 C CA . ASN A 1 103 ? 3.717 -6.733 0.321 1.00 95.31 103 ASN A CA 1
ATOM 810 C C . ASN A 1 103 ? 2.972 -6.711 1.667 1.00 95.31 103 ASN A C 1
ATOM 812 O O . ASN A 1 103 ? 2.713 -5.643 2.228 1.00 95.31 103 ASN A O 1
ATOM 816 N N . VAL A 1 104 ? 2.710 -7.879 2.259 1.00 96.88 104 VAL A N 1
ATOM 817 C CA . VAL A 1 104 ? 2.103 -7.976 3.596 1.00 96.88 104 VAL A CA 1
ATOM 818 C C . VAL A 1 104 ? 3.019 -7.374 4.662 1.00 96.88 104 VAL A C 1
ATOM 820 O O . VAL A 1 104 ? 2.548 -6.624 5.517 1.00 96.88 104 VAL A O 1
ATOM 823 N N . ARG A 1 105 ? 4.332 -7.632 4.606 1.00 96.50 105 ARG A N 1
ATOM 824 C CA . ARG A 1 105 ? 5.314 -7.041 5.528 1.00 96.50 105 ARG A CA 1
ATOM 825 C C . ARG A 1 105 ? 5.300 -5.517 5.460 1.00 96.50 105 ARG A C 1
ATOM 827 O O . ARG A 1 105 ? 5.285 -4.877 6.508 1.00 96.50 105 ARG A O 1
ATOM 834 N N . VAL A 1 106 ? 5.271 -4.938 4.260 1.00 95.88 106 VAL A N 1
ATOM 835 C CA . VAL A 1 106 ? 5.189 -3.482 4.072 1.00 95.88 106 VAL A CA 1
ATOM 836 C C . VAL A 1 106 ? 3.895 -2.929 4.670 1.00 95.88 106 VAL A C 1
ATOM 838 O O . VAL A 1 106 ? 3.960 -1.964 5.429 1.00 95.88 106 VAL A O 1
ATOM 841 N N . LEU A 1 107 ? 2.743 -3.568 4.429 1.00 97.56 107 LEU A N 1
ATOM 842 C CA . LEU A 1 107 ? 1.466 -3.153 5.025 1.00 97.56 107 LEU A CA 1
ATOM 843 C C . LEU A 1 107 ? 1.480 -3.211 6.558 1.00 97.56 107 LEU A C 1
ATOM 845 O O . LEU A 1 107 ? 0.962 -2.305 7.211 1.00 97.56 107 LEU A O 1
ATOM 849 N N . LEU A 1 108 ? 2.086 -4.246 7.145 1.00 97.62 108 LEU A N 1
ATOM 850 C CA . LEU A 1 108 ? 2.207 -4.378 8.599 1.00 97.62 108 LEU A CA 1
ATOM 851 C C . LEU A 1 108 ? 3.157 -3.334 9.195 1.00 97.62 108 LEU A C 1
ATOM 853 O O . LEU A 1 108 ? 2.826 -2.734 10.215 1.00 97.62 108 LEU A O 1
ATOM 857 N N . LEU A 1 109 ? 4.306 -3.079 8.559 1.00 97.25 109 LEU A N 1
ATOM 858 C CA . LEU A 1 109 ? 5.247 -2.038 8.985 1.00 97.25 109 LEU A CA 1
ATOM 859 C C . LEU A 1 109 ? 4.607 -0.652 8.916 1.00 97.25 109 LEU A C 1
ATOM 861 O O . LEU A 1 109 ? 4.668 0.108 9.879 1.00 97.25 109 LEU A O 1
ATOM 865 N N . MET A 1 110 ? 3.945 -0.356 7.801 1.00 96.88 110 MET A N 1
ATOM 866 C CA . MET A 1 110 ? 3.179 0.864 7.583 1.00 96.88 110 MET A CA 1
ATOM 867 C C . MET A 1 110 ? 2.114 1.057 8.674 1.00 96.88 110 MET A C 1
ATOM 869 O O . MET A 1 110 ? 2.039 2.121 9.292 1.00 96.88 110 MET A O 1
ATOM 873 N N . ALA A 1 111 ? 1.320 0.020 8.950 1.00 97.38 111 ALA A N 1
ATOM 874 C CA . ALA A 1 111 ? 0.269 0.068 9.955 1.00 97.38 111 ALA A CA 1
ATOM 875 C C . ALA A 1 111 ? 0.826 0.214 11.380 1.00 97.38 111 ALA A C 1
ATOM 877 O O . ALA A 1 111 ? 0.301 1.012 12.150 1.00 97.38 111 ALA A O 1
ATOM 878 N N . LEU A 1 112 ? 1.897 -0.499 11.734 1.00 97.06 112 LEU A N 1
ATOM 879 C CA . LEU A 1 112 ? 2.494 -0.438 13.069 1.00 97.06 112 LEU A CA 1
ATOM 880 C C . LEU A 1 112 ? 3.179 0.908 13.328 1.00 97.06 112 LEU A C 1
ATOM 882 O O . LEU A 1 112 ? 2.925 1.551 14.342 1.00 97.06 112 LEU A O 1
ATOM 886 N N . LEU A 1 113 ? 4.029 1.360 12.407 1.00 97.62 113 LEU A N 1
ATOM 887 C CA . LEU A 1 113 ? 4.777 2.608 12.561 1.00 97.62 113 LEU A CA 1
ATOM 888 C C . LEU A 1 113 ? 3.874 3.841 12.443 1.00 97.62 113 LEU A C 1
ATOM 890 O O . LEU A 1 113 ? 4.120 4.863 13.089 1.00 97.62 113 LEU A O 1
ATOM 894 N N . GLY A 1 114 ? 2.794 3.740 11.667 1.00 97.19 114 GLY A N 1
ATOM 895 C CA . GLY A 1 114 ? 1.778 4.781 11.585 1.00 97.19 114 GLY A CA 1
ATOM 896 C C . GLY A 1 114 ? 1.058 5.033 12.912 1.00 97.19 114 GLY A C 1
ATOM 897 O O . GLY A 1 114 ? 0.736 6.183 13.194 1.00 97.19 114 GLY A O 1
ATOM 898 N N . VAL A 1 115 ? 0.894 4.024 13.781 1.00 96.25 115 VAL A N 1
ATOM 899 C CA . VAL A 1 115 ? 0.303 4.219 15.122 1.00 96.25 115 VAL A CA 1
ATOM 900 C C . VAL A 1 115 ? 1.128 5.202 15.951 1.00 96.25 115 VAL A C 1
ATOM 902 O O . VAL A 1 115 ? 0.567 6.099 16.573 1.00 96.25 115 VAL A O 1
ATOM 905 N N . PHE A 1 116 ? 2.455 5.072 15.925 1.00 95.69 116 PHE A N 1
ATOM 906 C CA . PHE A 1 116 ? 3.364 5.916 16.709 1.00 95.69 116 PHE A CA 1
ATOM 907 C C . PHE A 1 116 ? 3.603 7.300 16.100 1.00 95.69 116 PHE A C 1
ATOM 909 O O . PHE A 1 116 ? 4.151 8.177 16.761 1.00 95.69 116 PHE A O 1
ATOM 916 N N . THR A 1 117 ? 3.212 7.499 14.841 1.00 96.12 117 THR A N 1
ATOM 917 C CA . THR A 1 117 ? 3.457 8.741 14.089 1.00 96.12 117 THR A CA 1
ATOM 918 C C . THR A 1 117 ? 2.182 9.379 13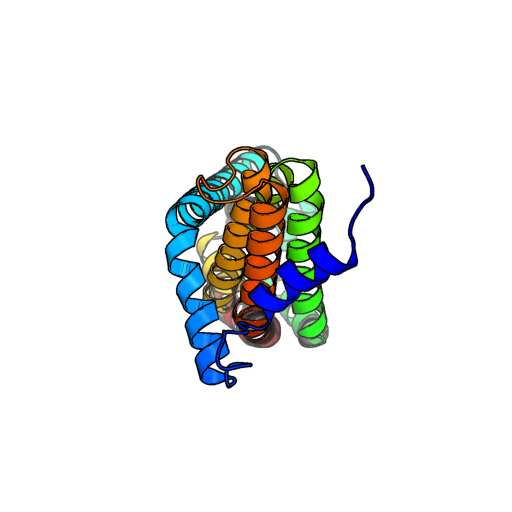.559 1.00 96.12 117 THR A C 1
ATOM 920 O O . THR A 1 117 ? 2.233 10.218 12.662 1.00 96.12 117 THR A O 1
ATOM 923 N N . PHE A 1 118 ? 1.030 8.966 14.092 1.00 94.69 118 PHE A N 1
ATOM 924 C CA . PHE A 1 118 ? -0.291 9.461 13.707 1.00 94.69 118 PHE A CA 1
ATOM 925 C C . PHE A 1 118 ? -0.541 9.423 12.187 1.00 94.69 118 PHE A C 1
ATOM 927 O O . PHE A 1 118 ? -1.166 10.312 11.614 1.00 94.69 118 PHE A O 1
ATOM 934 N N . GLY A 1 119 ? -0.030 8.381 11.526 1.00 95.50 119 GLY A N 1
ATOM 935 C CA . GLY A 1 119 ? -0.200 8.129 10.096 1.00 95.50 119 GLY A CA 1
ATOM 936 C C . GLY A 1 119 ? 0.903 8.687 9.197 1.00 95.50 119 GLY A C 1
ATOM 937 O O . GLY A 1 119 ? 0.950 8.315 8.027 1.00 95.50 119 GLY A O 1
ATOM 938 N N . VAL A 1 120 ? 1.841 9.496 9.705 1.00 96.69 120 VAL A N 1
ATOM 939 C CA . VAL A 1 120 ? 2.915 10.074 8.873 1.00 96.69 120 VAL A CA 1
ATOM 940 C C . VAL A 1 120 ? 3.793 8.983 8.259 1.00 96.69 120 VAL A C 1
ATOM 942 O O . VAL A 1 120 ? 3.948 8.939 7.039 1.00 96.69 120 VAL A O 1
ATOM 945 N N . LEU A 1 121 ? 4.313 8.045 9.064 1.00 97.31 121 LEU A N 1
ATOM 946 C CA . LEU A 1 121 ? 5.091 6.926 8.517 1.00 97.31 121 LEU A CA 1
ATOM 947 C C . LEU A 1 121 ? 4.235 5.987 7.666 1.00 97.31 121 LEU A C 1
ATOM 949 O O . LEU A 1 121 ? 4.764 5.380 6.741 1.00 97.31 121 LEU A O 1
ATOM 953 N N . SER A 1 122 ? 2.925 5.903 7.919 1.00 97.00 122 SER A N 1
ATOM 954 C CA . SER A 1 122 ? 2.020 5.128 7.065 1.00 97.00 122 SER A CA 1
ATOM 955 C C . SER A 1 122 ? 2.017 5.681 5.637 1.00 97.00 122 SER A C 1
ATOM 957 O O . SER A 1 122 ? 2.165 4.934 4.675 1.00 97.00 122 SER A O 1
ATOM 959 N N . ILE A 1 123 ? 1.900 7.003 5.498 1.00 97.69 123 ILE A N 1
ATOM 960 C CA . ILE A 1 123 ? 1.911 7.681 4.199 1.00 97.69 123 ILE A CA 1
ATOM 961 C C . ILE A 1 123 ? 3.285 7.543 3.538 1.00 97.69 123 ILE A C 1
ATOM 963 O O . ILE A 1 123 ? 3.366 7.134 2.383 1.00 97.69 123 ILE A O 1
ATOM 967 N N . LEU A 1 124 ? 4.367 7.824 4.271 1.00 97.69 124 LEU A N 1
ATOM 968 C CA . LEU A 1 124 ? 5.721 7.768 3.716 1.00 97.69 124 LEU A CA 1
ATOM 969 C C . LEU A 1 124 ? 6.093 6.360 3.238 1.00 97.69 124 LEU A C 1
ATOM 971 O O . LEU A 1 124 ? 6.596 6.219 2.130 1.00 97.69 124 LEU A O 1
ATOM 975 N N . ILE A 1 125 ? 5.806 5.318 4.025 1.00 97.44 125 ILE A N 1
ATOM 976 C CA . ILE A 1 125 ? 6.091 3.927 3.640 1.00 97.44 125 ILE A CA 1
ATOM 977 C C . ILE A 1 125 ? 5.258 3.519 2.422 1.00 97.44 125 ILE A C 1
ATOM 979 O O . ILE A 1 125 ? 5.791 2.887 1.514 1.00 97.44 125 ILE A O 1
ATOM 983 N N . PHE A 1 126 ? 3.986 3.921 2.360 1.00 97.12 126 PHE A N 1
ATOM 984 C CA . PHE A 1 126 ? 3.128 3.668 1.200 1.00 97.12 126 PHE A CA 1
ATOM 985 C C . PHE A 1 126 ? 3.634 4.350 -0.082 1.00 97.12 126 PHE A C 1
ATOM 987 O O . PHE A 1 126 ? 3.475 3.809 -1.173 1.00 97.12 126 PHE A O 1
ATOM 994 N N . MET A 1 127 ? 4.280 5.516 0.030 1.00 97.62 127 MET A N 1
ATOM 995 C CA . MET A 1 127 ? 4.867 6.225 -1.112 1.00 97.62 127 MET A CA 1
ATOM 996 C C . MET A 1 127 ? 6.130 5.554 -1.669 1.00 97.62 127 MET A C 1
ATOM 998 O O . MET A 1 127 ? 6.456 5.778 -2.834 1.00 97.62 127 MET A O 1
ATOM 1002 N N . LEU A 1 128 ? 6.861 4.764 -0.874 1.00 96.06 128 LEU A N 1
ATOM 1003 C CA . LEU A 1 128 ? 8.173 4.242 -1.280 1.00 96.06 128 LEU A CA 1
ATOM 1004 C C . LEU A 1 128 ? 8.120 3.345 -2.531 1.00 96.06 128 LEU A C 1
ATOM 1006 O O . LEU A 1 128 ? 8.895 3.617 -3.450 1.00 96.06 128 LEU A O 1
ATOM 1010 N N . PRO A 1 129 ? 7.235 2.329 -2.637 1.00 94.38 129 PRO A N 1
ATOM 1011 C CA . PRO A 1 129 ? 7.205 1.464 -3.818 1.00 94.38 129 PRO A CA 1
ATOM 1012 C C . PRO A 1 129 ? 6.867 2.235 -5.097 1.00 94.38 129 PRO A C 1
ATOM 1014 O O . PRO A 1 129 ? 7.561 2.104 -6.102 1.00 94.38 129 PRO A O 1
ATOM 1017 N N . ILE A 1 130 ? 5.859 3.114 -5.053 1.00 95.81 130 ILE A N 1
ATOM 1018 C CA . ILE A 1 130 ? 5.468 3.901 -6.229 1.00 95.81 130 ILE A CA 1
ATOM 1019 C C . ILE A 1 130 ? 6.520 4.958 -6.597 1.00 95.81 130 ILE A C 1
ATOM 1021 O O . ILE A 1 130 ? 6.750 5.222 -7.777 1.00 95.81 130 ILE A O 1
ATOM 1025 N N . GLY A 1 131 ? 7.210 5.527 -5.605 1.00 97.88 131 GLY A N 1
ATOM 1026 C CA . GLY A 1 131 ? 8.342 6.418 -5.836 1.00 97.88 131 GLY A CA 1
ATOM 1027 C C . GLY A 1 131 ? 9.516 5.699 -6.493 1.00 97.88 131 GLY A C 1
ATOM 1028 O O . GLY A 1 131 ? 10.112 6.236 -7.424 1.00 97.88 131 GLY A O 1
ATOM 1029 N N . LEU A 1 132 ? 9.804 4.460 -6.089 1.00 97.25 132 LEU A N 1
ATOM 1030 C CA . LEU A 1 132 ? 10.816 3.633 -6.743 1.00 97.25 132 LEU A CA 1
ATOM 1031 C C . LEU A 1 132 ? 10.434 3.314 -8.195 1.00 97.25 132 LEU A C 1
ATOM 1033 O O . LEU A 1 132 ? 11.278 3.432 -9.079 1.00 97.25 132 LEU A O 1
ATOM 1037 N N . ILE A 1 133 ? 9.165 2.993 -8.466 1.00 97.00 133 ILE A N 1
ATOM 1038 C CA . ILE A 1 133 ? 8.669 2.792 -9.838 1.00 97.00 133 ILE A CA 1
ATOM 1039 C C . ILE A 1 133 ? 8.854 4.068 -10.672 1.00 97.00 133 ILE A C 1
ATOM 1041 O O . ILE A 1 133 ? 9.377 4.001 -11.784 1.00 97.00 133 ILE A O 1
ATOM 1045 N N . GLY A 1 134 ? 8.488 5.239 -10.136 1.00 98.06 134 GLY A N 1
ATOM 1046 C CA . GLY A 1 134 ? 8.690 6.528 -10.807 1.00 98.06 134 GLY A CA 1
ATOM 1047 C C . GLY A 1 134 ? 10.167 6.843 -11.070 1.00 98.06 134 GLY A C 1
ATOM 1048 O O . GLY A 1 134 ? 10.518 7.319 -12.151 1.00 98.06 134 GLY A O 1
ATOM 1049 N N . TYR A 1 135 ? 11.041 6.524 -10.111 1.00 98.44 135 TYR A N 1
ATOM 1050 C CA . TYR A 1 135 ? 12.491 6.642 -10.256 1.00 98.44 135 TYR A CA 1
ATOM 1051 C C . TYR A 1 135 ? 13.011 5.759 -11.392 1.00 98.44 135 TYR A C 1
ATOM 1053 O O . TYR A 1 135 ? 13.683 6.262 -12.291 1.00 98.44 135 TYR A O 1
ATOM 1061 N N . ILE A 1 136 ? 12.666 4.467 -11.389 1.00 96.62 136 ILE A N 1
ATOM 1062 C CA . ILE A 1 136 ? 13.102 3.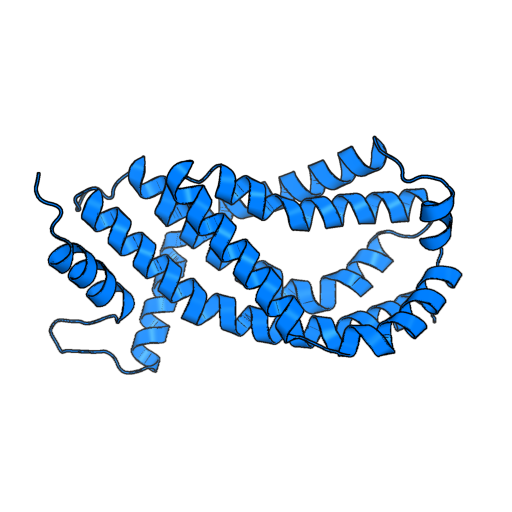509 -12.412 1.00 96.62 136 ILE A CA 1
ATOM 1063 C C . ILE A 1 136 ? 12.573 3.921 -13.789 1.00 96.62 136 ILE A C 1
ATOM 1065 O O . ILE A 1 136 ? 13.348 3.971 -14.740 1.00 96.62 136 ILE A O 1
ATOM 1069 N N . ALA A 1 137 ? 11.302 4.317 -13.905 1.00 97.25 137 ALA A N 1
ATOM 1070 C CA . ALA A 1 137 ? 10.736 4.784 -15.170 1.00 97.25 137 ALA A CA 1
ATOM 1071 C C . ALA A 1 137 ? 11.507 5.994 -15.737 1.00 97.25 137 ALA A C 1
ATOM 1073 O O . ALA A 1 137 ? 11.767 6.062 -16.938 1.00 97.25 137 ALA A O 1
ATOM 1074 N N . ALA A 1 138 ? 11.939 6.928 -14.882 1.00 97.81 138 ALA A N 1
ATOM 1075 C CA . ALA A 1 138 ? 12.800 8.027 -15.310 1.00 97.81 138 ALA A CA 1
ATOM 1076 C C . ALA A 1 138 ? 14.175 7.541 -15.804 1.00 97.81 138 ALA A C 1
ATOM 1078 O O . ALA A 1 138 ? 14.670 8.076 -16.794 1.00 97.81 138 ALA A O 1
ATOM 1079 N N . GLN A 1 139 ? 14.767 6.515 -15.181 1.00 97.31 139 GLN A N 1
ATOM 1080 C CA . GLN A 1 139 ? 16.026 5.927 -15.662 1.00 97.31 139 GLN A CA 1
ATOM 1081 C C . GLN A 1 139 ? 15.867 5.276 -17.038 1.00 97.31 139 GLN A C 1
ATOM 1083 O O . GLN A 1 139 ? 16.701 5.509 -17.904 1.00 97.31 139 GLN A O 1
ATOM 1088 N N . PHE A 1 140 ? 14.775 4.546 -17.287 1.00 95.00 140 PHE A N 1
ATOM 1089 C CA . PHE A 1 140 ? 14.482 3.999 -18.619 1.00 95.00 140 PHE A CA 1
ATOM 1090 C C . PHE A 1 140 ? 14.422 5.099 -19.687 1.00 95.00 140 PHE A C 1
ATOM 1092 O O . PHE A 1 140 ? 15.029 4.962 -20.748 1.00 95.00 140 PHE A O 1
ATOM 1099 N N . ALA A 1 141 ? 13.757 6.219 -19.387 1.00 95.75 141 ALA A N 1
ATOM 1100 C CA . ALA A 1 141 ? 13.710 7.362 -20.297 1.00 95.75 141 ALA A CA 1
ATOM 1101 C C . ALA A 1 141 ? 15.108 7.949 -20.576 1.00 95.75 141 ALA A C 1
ATOM 1103 O O . ALA A 1 141 ? 15.429 8.273 -21.718 1.00 95.75 141 ALA A O 1
ATOM 1104 N N . LEU A 1 142 ? 15.956 8.058 -19.548 1.00 95.06 142 LEU A N 1
ATOM 1105 C CA . LEU A 1 142 ? 17.335 8.545 -19.677 1.00 95.06 142 LEU A CA 1
ATOM 1106 C C . LEU A 1 142 ? 18.252 7.558 -20.419 1.00 95.06 142 LEU A C 1
ATOM 1108 O O . LEU A 1 142 ? 19.174 7.990 -21.108 1.00 95.06 142 LEU A O 1
ATOM 1112 N N . ALA A 1 143 ? 17.969 6.256 -20.342 1.00 93.38 143 ALA A N 1
ATOM 1113 C CA . ALA A 1 143 ? 18.640 5.207 -21.109 1.00 93.38 143 ALA A CA 1
ATOM 1114 C C . ALA A 1 143 ? 18.228 5.173 -22.597 1.00 93.38 143 ALA A C 1
ATOM 1116 O O . ALA A 1 143 ? 18.722 4.336 -23.356 1.00 93.38 143 ALA A O 1
ATOM 1117 N N . GLY A 1 144 ? 17.318 6.058 -23.025 1.00 92.06 144 GLY A N 1
ATOM 1118 C CA . GLY A 1 144 ? 16.787 6.109 -24.388 1.00 92.06 144 GLY A CA 1
ATOM 1119 C C . GLY A 1 144 ? 15.668 5.100 -24.665 1.00 92.06 144 GLY A C 1
ATOM 1120 O O . GLY A 1 144 ? 15.292 4.921 -25.821 1.00 92.06 144 GLY A O 1
ATOM 1121 N N . GLN A 1 145 ? 15.131 4.441 -23.634 1.00 92.19 145 GLN A N 1
ATOM 1122 C CA . GLN A 1 145 ? 13.967 3.565 -23.752 1.00 92.19 145 GLN A CA 1
ATOM 1123 C C . GLN A 1 145 ? 12.665 4.343 -23.565 1.00 92.19 145 GLN A C 1
ATOM 1125 O O . GLN A 1 145 ? 12.619 5.384 -22.909 1.00 92.19 145 GLN A O 1
ATOM 1130 N N . ASN A 1 146 ? 11.568 3.803 -24.092 1.00 93.38 146 ASN A N 1
ATOM 1131 C CA . ASN A 1 146 ? 10.245 4.327 -23.786 1.00 93.38 146 ASN A CA 1
ATOM 1132 C C . ASN A 1 146 ? 9.824 3.882 -22.366 1.00 93.38 146 ASN A C 1
ATOM 1134 O O . ASN A 1 146 ? 9.624 2.685 -22.143 1.00 93.38 146 ASN A O 1
ATOM 1138 N N . PRO A 1 147 ? 9.639 4.806 -21.402 1.00 94.25 147 PRO A N 1
ATOM 1139 C CA . PRO A 1 147 ? 9.249 4.453 -20.037 1.00 94.25 147 PRO A CA 1
ATOM 1140 C C . PRO A 1 147 ? 7.861 3.806 -19.960 1.00 94.25 147 PRO A C 1
ATOM 1142 O O . PRO A 1 147 ? 7.597 3.031 -19.044 1.00 94.25 147 PRO A O 1
ATOM 1145 N N . TYR A 1 148 ? 6.973 4.078 -20.922 1.00 95.38 148 TYR A N 1
ATOM 1146 C CA . TYR A 1 148 ? 5.656 3.445 -20.970 1.00 95.38 148 TYR A CA 1
ATOM 1147 C C . TYR A 1 148 ? 5.749 1.955 -21.295 1.00 95.38 148 TYR A C 1
ATOM 1149 O O . TYR A 1 148 ? 4.957 1.189 -20.763 1.00 95.38 148 TYR A O 1
ATOM 1157 N N . THR A 1 149 ? 6.731 1.522 -22.090 1.00 92.88 149 THR A N 1
ATOM 1158 C CA . THR A 1 149 ? 6.973 0.093 -22.350 1.00 92.88 149 THR A CA 1
ATOM 1159 C C . THR A 1 149 ? 7.296 -0.641 -21.047 1.00 92.88 149 THR A C 1
ATOM 1161 O O . THR A 1 149 ? 6.685 -1.662 -20.745 1.00 92.88 149 THR A O 1
ATOM 1164 N N . PHE A 1 150 ? 8.169 -0.064 -20.216 1.00 92.25 150 PHE A N 1
ATOM 1165 C CA . PHE A 1 150 ? 8.459 -0.587 -18.880 1.00 92.25 150 PHE A CA 1
ATOM 1166 C C . PHE A 1 150 ? 7.212 -0.600 -17.985 1.00 92.25 150 PHE A C 1
ATOM 1168 O O . PHE A 1 150 ? 6.894 -1.625 -17.394 1.00 92.25 150 PHE A O 1
ATOM 1175 N N . LEU A 1 151 ? 6.468 0.508 -17.901 1.00 95.44 151 LEU A N 1
ATOM 1176 C CA . LEU A 1 151 ? 5.286 0.589 -17.034 1.00 95.44 151 LEU A CA 1
ATOM 1177 C C . LEU A 1 151 ? 4.184 -0.398 -17.448 1.00 95.44 151 LEU A C 1
ATOM 1179 O O . LEU A 1 151 ? 3.562 -1.026 -16.595 1.00 95.44 151 LEU A O 1
ATOM 1183 N N . LEU A 1 152 ? 3.938 -0.552 -18.747 1.00 95.19 152 LEU A N 1
ATOM 1184 C CA . LEU A 1 152 ? 2.899 -1.443 -19.260 1.00 95.19 152 LEU A CA 1
ATOM 1185 C C . LEU A 1 152 ? 3.297 -2.921 -19.168 1.00 95.19 152 LEU A C 1
ATOM 1187 O O . LEU A 1 152 ? 2.428 -3.749 -18.918 1.00 95.19 152 LEU A O 1
ATOM 1191 N N . GLY A 1 153 ? 4.579 -3.251 -19.339 1.00 92.06 153 GLY A N 1
ATOM 1192 C CA . GLY A 1 153 ? 5.052 -4.637 -19.311 1.00 92.06 153 GLY A CA 1
ATOM 1193 C C . GLY A 1 153 ? 5.398 -5.121 -17.908 1.00 92.06 153 GLY A C 1
ATOM 1194 O O . GLY A 1 153 ? 4.984 -6.202 -17.505 1.00 92.06 153 GLY A O 1
ATOM 1195 N N . ALA A 1 154 ? 6.134 -4.310 -17.148 1.00 90.50 154 ALA A N 1
ATOM 1196 C CA . ALA A 1 154 ? 6.681 -4.705 -15.854 1.00 90.50 154 ALA A CA 1
ATOM 1197 C C . ALA A 1 154 ? 5.754 -4.390 -14.680 1.00 90.50 154 ALA A C 1
ATOM 1199 O O . ALA A 1 154 ? 5.902 -5.020 -13.645 1.00 90.50 154 ALA A O 1
ATOM 1200 N N . ILE A 1 155 ? 4.842 -3.415 -14.798 1.00 94.50 155 ILE A N 1
ATOM 1201 C CA . ILE A 1 155 ? 4.034 -2.938 -13.660 1.00 94.50 155 ILE A CA 1
ATOM 1202 C C . ILE A 1 155 ? 2.553 -3.254 -13.855 1.00 94.50 155 ILE A C 1
ATOM 1204 O O . ILE A 1 155 ? 1.932 -3.882 -13.001 1.00 94.50 155 ILE A O 1
ATOM 1208 N N . LEU A 1 156 ? 1.974 -2.841 -14.986 1.00 96.19 156 LEU A N 1
ATOM 1209 C CA . LEU A 1 156 ? 0.528 -2.896 -15.203 1.00 96.19 156 LEU A CA 1
ATOM 1210 C C . LEU A 1 156 ? -0.110 -4.277 -14.944 1.00 96.19 156 LEU A C 1
ATOM 1212 O O . LEU A 1 156 ? -1.156 -4.281 -14.292 1.00 96.19 156 LEU A O 1
ATOM 1216 N N . PRO A 1 157 ? 0.460 -5.427 -15.373 1.00 95.38 157 PRO A N 1
ATOM 1217 C CA . PRO A 1 157 ? -0.231 -6.713 -15.278 1.00 95.38 157 PRO A CA 1
ATOM 1218 C C . PRO A 1 157 ? -0.682 -7.057 -13.856 1.00 95.38 157 PRO A C 1
ATOM 1220 O O . PRO A 1 157 ? -1.830 -7.444 -13.659 1.00 95.38 157 PRO A O 1
ATOM 1223 N N . HIS A 1 158 ? 0.183 -6.859 -12.860 1.00 95.25 158 HIS A N 1
ATOM 1224 C CA . HIS A 1 158 ? -0.133 -7.132 -11.457 1.00 95.25 158 HIS A CA 1
ATOM 1225 C C . HIS A 1 158 ? -0.669 -5.890 -10.725 1.00 95.25 158 HIS A C 1
ATOM 1227 O O . HIS A 1 158 ? -1.575 -5.998 -9.893 1.00 95.25 158 HIS A O 1
ATOM 1233 N N . ALA A 1 159 ? -0.199 -4.686 -11.078 1.00 96.06 159 ALA A N 1
ATOM 1234 C CA . ALA A 1 159 ? -0.557 -3.449 -10.384 1.00 96.06 159 ALA A CA 1
ATOM 1235 C C . ALA A 1 159 ? -2.056 -3.104 -10.443 1.00 96.06 159 ALA A C 1
ATOM 1237 O O . ALA A 1 159 ? -2.562 -2.447 -9.531 1.00 96.06 159 ALA A O 1
ATOM 1238 N N . VAL A 1 160 ? -2.793 -3.571 -11.461 1.00 97.56 160 VAL A N 1
ATOM 1239 C CA . VAL A 1 160 ? -4.261 -3.403 -11.525 1.00 97.56 160 VAL A CA 1
ATOM 1240 C C . VAL A 1 160 ? -4.993 -4.086 -10.364 1.00 97.56 160 VAL A C 1
ATOM 1242 O O . VAL A 1 160 ? -6.094 -3.667 -10.012 1.00 97.56 160 VAL A O 1
ATOM 1245 N N . ILE A 1 161 ? -4.382 -5.105 -9.751 1.00 98.31 161 ILE A N 1
ATOM 1246 C CA . ILE A 1 161 ? -4.903 -5.824 -8.580 1.00 98.31 161 ILE A CA 1
ATOM 1247 C C . ILE A 1 161 ? -4.219 -5.325 -7.304 1.00 98.31 161 ILE A C 1
ATOM 1249 O O . ILE A 1 161 ? -4.888 -5.080 -6.296 1.00 98.31 161 ILE A O 1
ATOM 1253 N N . GLU A 1 162 ? -2.899 -5.133 -7.355 1.00 97.38 162 GLU A N 1
ATOM 1254 C CA . GLU A 1 162 ? -2.105 -4.698 -6.207 1.00 97.38 162 GLU A CA 1
ATOM 1255 C C . GLU A 1 162 ? -2.515 -3.317 -5.693 1.00 97.38 162 GLU A C 1
ATOM 1257 O O . GLU A 1 162 ? -2.771 -3.155 -4.499 1.00 97.38 162 GLU A O 1
ATOM 1262 N N . ILE A 1 163 ? -2.608 -2.317 -6.579 1.00 97.06 163 ILE A N 1
ATOM 1263 C CA . ILE A 1 163 ? -2.840 -0.925 -6.176 1.00 97.06 163 ILE A CA 1
ATOM 1264 C C . ILE A 1 163 ? -4.168 -0.787 -5.417 1.00 97.06 163 ILE A C 1
ATOM 1266 O O . ILE A 1 163 ? -4.151 -0.201 -4.332 1.00 97.06 163 ILE A O 1
ATOM 1270 N N . PRO A 1 164 ? -5.308 -1.343 -5.882 1.00 97.62 164 PRO A N 1
ATOM 1271 C CA . PRO A 1 164 ? -6.540 -1.341 -5.095 1.00 97.62 164 PRO A CA 1
ATOM 1272 C C . PRO A 1 164 ? -6.396 -2.019 -3.726 1.00 97.62 164 PRO A C 1
ATOM 1274 O O . PRO A 1 164 ? -6.904 -1.497 -2.731 1.00 97.62 164 PRO A O 1
ATOM 1277 N N . ALA A 1 165 ? -5.691 -3.153 -3.650 1.00 98.25 165 ALA A N 1
ATOM 1278 C CA . ALA A 1 165 ? -5.490 -3.890 -2.404 1.00 98.25 165 ALA A CA 1
ATOM 1279 C C . ALA A 1 165 ? -4.683 -3.076 -1.381 1.00 98.25 165 ALA A C 1
ATOM 1281 O O . ALA A 1 165 ? -5.110 -2.909 -0.233 1.00 98.25 165 ALA A O 1
ATOM 1282 N N . LEU A 1 166 ? -3.548 -2.521 -1.817 1.00 97.75 166 LEU A N 1
ATOM 1283 C CA . LEU A 1 166 ? -2.692 -1.668 -0.997 1.00 97.75 166 LEU A CA 1
ATOM 1284 C C . LEU A 1 166 ? -3.420 -0.386 -0.587 1.00 97.75 166 LEU A C 1
ATOM 1286 O O . LEU A 1 166 ? -3.348 0.007 0.575 1.00 97.75 166 LEU A O 1
ATOM 1290 N N . LEU A 1 167 ? -4.165 0.241 -1.503 1.00 98.25 167 LEU A N 1
ATOM 1291 C CA . LEU A 1 167 ? -4.910 1.471 -1.241 1.00 98.25 167 LEU A CA 1
ATOM 1292 C C . LEU A 1 167 ? -5.985 1.270 -0.166 1.00 98.25 167 LEU A C 1
ATOM 1294 O O . LEU A 1 167 ? -6.102 2.097 0.737 1.00 98.25 167 LEU A O 1
ATOM 1298 N N . ILE A 1 168 ? -6.740 0.167 -0.222 1.00 98.44 168 ILE A N 1
ATOM 1299 C CA . ILE A 1 168 ? -7.750 -0.170 0.794 1.00 98.44 168 ILE A CA 1
ATOM 1300 C C . ILE A 1 168 ? -7.092 -0.376 2.162 1.00 98.44 168 ILE A C 1
ATOM 1302 O O . ILE A 1 168 ? -7.549 0.196 3.155 1.00 98.44 168 ILE A O 1
ATOM 1306 N N . ALA A 1 169 ? -6.017 -1.168 2.226 1.00 98.38 169 ALA A N 1
ATOM 1307 C CA . ALA A 1 169 ? -5.316 -1.442 3.479 1.00 98.38 169 ALA A CA 1
ATOM 1308 C C . ALA A 1 169 ? -4.682 -0.173 4.072 1.00 98.38 169 ALA A C 1
ATOM 1310 O O . ALA A 1 169 ? -4.823 0.083 5.269 1.00 98.38 169 ALA A O 1
ATOM 1311 N N . ALA A 1 170 ? -4.040 0.651 3.242 1.00 98.19 170 ALA A N 1
ATOM 1312 C CA . ALA A 1 170 ? -3.410 1.895 3.666 1.00 98.19 170 ALA A CA 1
ATOM 1313 C C . ALA A 1 170 ? -4.427 2.952 4.103 1.00 98.19 170 ALA A C 1
ATOM 1315 O O . ALA A 1 170 ? -4.241 3.590 5.136 1.00 98.19 170 ALA A O 1
ATOM 1316 N N . ALA A 1 171 ? -5.548 3.084 3.393 1.00 98.31 171 ALA A N 1
ATOM 1317 C CA . ALA A 1 171 ? -6.640 3.964 3.795 1.00 98.31 171 ALA A CA 1
ATOM 1318 C C . ALA A 1 171 ? -7.260 3.538 5.139 1.00 98.31 171 ALA A C 1
ATOM 1320 O O . ALA A 1 171 ? -7.554 4.383 5.988 1.00 98.31 171 ALA A O 1
ATOM 1321 N N . ALA A 1 172 ? -7.437 2.231 5.358 1.00 98.50 172 ALA A N 1
ATOM 1322 C CA . ALA A 1 172 ? -7.932 1.704 6.626 1.00 98.50 172 ALA A CA 1
ATOM 1323 C C . ALA A 1 172 ? -6.936 1.924 7.777 1.00 98.50 172 ALA A C 1
ATOM 1325 O O . ALA A 1 172 ? -7.350 2.321 8.868 1.00 98.50 172 ALA A O 1
ATOM 1326 N N . ALA A 1 173 ? -5.637 1.729 7.526 1.00 98.25 173 ALA A N 1
ATOM 1327 C CA . ALA A 1 173 ? -4.577 2.017 8.489 1.00 98.25 173 ALA A CA 1
ATOM 1328 C C . ALA A 1 173 ? -4.536 3.511 8.843 1.00 98.25 173 ALA A C 1
ATOM 1330 O O . ALA A 1 173 ? -4.560 3.859 10.019 1.00 98.25 173 ALA A O 1
ATOM 1331 N N . LEU A 1 174 ? -4.592 4.401 7.846 1.00 97.88 174 LEU A N 1
ATOM 1332 C CA . LEU A 1 174 ? -4.611 5.843 8.079 1.00 97.88 174 LEU A CA 1
ATOM 1333 C C . LEU A 1 174 ? -5.826 6.261 8.917 1.00 97.88 174 LEU A C 1
ATOM 1335 O O . LEU A 1 174 ? -5.662 7.004 9.881 1.00 97.88 174 LEU A O 1
ATOM 1339 N N . ARG A 1 175 ? -7.030 5.744 8.616 1.00 96.56 175 ARG A N 1
ATOM 1340 C CA . ARG A 1 175 ? -8.232 5.971 9.447 1.00 96.56 175 ARG A CA 1
ATOM 1341 C C . ARG A 1 175 ? -8.003 5.540 10.897 1.00 96.56 175 ARG A C 1
ATOM 1343 O O . ARG A 1 175 ? -8.425 6.233 11.821 1.00 96.56 175 ARG A O 1
ATOM 1350 N N . TRP A 1 176 ? -7.346 4.404 11.097 1.00 97.56 176 TRP A N 1
ATOM 1351 C CA . TRP A 1 176 ? -6.988 3.934 12.428 1.00 97.56 176 TRP A CA 1
ATOM 1352 C C . TRP A 1 176 ? -6.032 4.903 13.139 1.00 97.56 176 TRP A C 1
ATOM 1354 O O . TRP A 1 176 ? -6.314 5.310 14.266 1.00 97.56 176 TRP A O 1
ATOM 1364 N N . HIS A 1 177 ? -4.969 5.359 12.479 1.00 96.56 177 HIS A N 1
ATOM 1365 C CA . HIS A 1 177 ? -3.978 6.254 13.090 1.00 96.56 177 HIS A CA 1
ATOM 1366 C C . HIS A 1 177 ? -4.544 7.629 13.450 1.00 96.56 177 HIS A C 1
ATOM 1368 O O . HIS A 1 177 ? -4.296 8.128 14.548 1.00 96.56 177 HIS A O 1
ATOM 1374 N N . ILE A 1 178 ? -5.352 8.225 12.569 1.00 93.25 178 ILE A N 1
ATOM 1375 C CA . ILE A 1 178 ? -5.930 9.561 12.798 1.00 93.25 178 ILE A CA 1
ATOM 1376 C C . ILE A 1 178 ? -7.008 9.573 13.884 1.00 93.25 178 ILE A C 1
ATOM 1378 O O . ILE A 1 178 ? -7.370 10.647 14.360 1.00 93.25 178 ILE A O 1
ATOM 1382 N N . THR A 1 179 ? -7.491 8.405 14.324 1.00 93.44 179 THR A N 1
ATOM 1383 C CA . THR A 1 179 ? -8.473 8.310 15.417 1.00 93.44 179 THR A CA 1
ATOM 1384 C C . THR A 1 179 ? -7.930 8.906 16.722 1.00 93.44 179 THR A C 1
ATOM 1386 O O . THR A 1 179 ? -8.703 9.371 17.554 1.00 93.44 179 THR A O 1
ATOM 1389 N N . VAL A 1 180 ? -6.600 8.949 16.886 1.00 89.75 180 VAL A N 1
ATOM 1390 C CA . VAL A 1 180 ? -5.945 9.594 18.036 1.00 89.75 180 VAL A CA 1
ATOM 1391 C C . VAL A 1 180 ? -6.058 11.118 18.004 1.00 89.75 180 VAL A C 1
ATOM 1393 O O . VAL A 1 180 ? -6.121 11.752 19.052 1.00 89.75 180 VAL A O 1
ATOM 1396 N N . ILE A 1 181 ? -6.125 11.702 16.808 1.00 87.44 181 ILE A N 1
ATOM 1397 C CA . ILE A 1 181 ? -6.239 13.150 16.606 1.00 87.44 181 ILE A CA 1
ATOM 1398 C C . ILE A 1 181 ? -7.712 13.573 16.591 1.00 87.44 181 ILE A C 1
ATOM 1400 O O . ILE A 1 181 ? -8.077 14.595 17.164 1.00 87.44 181 ILE A O 1
ATOM 1404 N N . SER A 1 182 ? -8.560 12.791 15.924 1.00 85.19 182 SER A N 1
ATOM 1405 C CA . SER A 1 182 ? -9.980 13.083 15.741 1.00 85.19 182 SER A CA 1
ATOM 1406 C C . SER A 1 182 ? -10.813 11.848 16.101 1.00 85.19 182 SER A C 1
ATOM 1408 O O . SER A 1 182 ? -11.149 11.046 15.223 1.00 85.19 182 SER A O 1
ATOM 1410 N N . PRO A 1 183 ? -11.104 11.639 17.399 1.00 83.88 183 PRO A N 1
ATOM 1411 C CA . PRO A 1 183 ? -11.948 10.535 17.828 1.00 83.88 183 PRO A CA 1
ATOM 1412 C C . PRO A 1 183 ? -13.402 10.742 17.361 1.00 83.88 183 PRO A C 1
ATOM 1414 O O . PRO A 1 183 ? -13.858 11.883 17.245 1.00 83.88 183 PRO A O 1
ATOM 1417 N N . PRO A 1 184 ? -14.159 9.658 17.106 1.00 82.44 184 PRO A N 1
ATOM 1418 C CA . PRO A 1 184 ? -15.579 9.749 16.784 1.00 82.44 184 PRO A CA 1
ATOM 1419 C C . PRO A 1 184 ? -16.377 10.454 17.899 1.00 82.44 184 PRO A C 1
ATOM 1421 O O . PRO A 1 184 ? -16.106 10.192 19.071 1.00 82.44 184 PRO A O 1
ATOM 1424 N N . PRO A 1 185 ? -17.390 11.285 17.577 1.00 80.38 185 PRO A N 1
ATOM 1425 C CA . PRO A 1 185 ? -18.143 12.053 18.579 1.00 80.38 185 PRO A CA 1
ATOM 1426 C C . PRO A 1 185 ? -18.888 11.198 19.615 1.00 80.38 185 PRO A C 1
ATOM 1428 O O . PRO A 1 185 ? -19.191 11.667 20.706 1.00 80.38 185 PRO A O 1
ATOM 1431 N N . ASP A 1 186 ? -19.217 9.957 19.255 1.00 87.38 186 ASP A N 1
ATOM 1432 C CA . ASP A 1 186 ? -20.058 9.028 20.012 1.00 87.38 186 ASP A CA 1
ATOM 1433 C C . ASP A 1 186 ? -19.261 7.987 20.813 1.00 87.38 186 ASP A C 1
ATOM 1435 O O . ASP A 1 186 ? -19.851 7.056 21.362 1.00 87.38 186 ASP A O 1
ATOM 1439 N N . ARG A 1 187 ? -17.925 8.087 20.850 1.00 86.88 187 ARG A N 1
ATOM 1440 C CA . ARG A 1 187 ? -17.057 7.074 21.465 1.00 86.88 187 ARG A CA 1
ATOM 1441 C C . ARG A 1 187 ? -15.887 7.686 22.207 1.00 86.88 187 ARG A C 1
ATOM 1443 O O . ARG A 1 187 ? -15.378 8.746 21.854 1.00 86.88 187 ARG A O 1
ATOM 1450 N N . THR A 1 188 ? -15.391 6.955 23.198 1.00 91.06 188 THR A N 1
ATOM 1451 C CA . THR A 1 188 ? -14.095 7.281 23.797 1.00 91.06 188 THR A CA 1
ATOM 1452 C C . THR A 1 188 ? -12.965 7.066 22.787 1.00 91.06 188 THR A C 1
ATOM 1454 O O . THR A 1 188 ? -13.074 6.261 21.856 1.00 91.06 188 THR A O 1
ATOM 1457 N N . LEU A 1 189 ? -11.834 7.745 23.004 1.00 91.00 189 LEU A N 1
ATOM 1458 C CA . LEU A 1 189 ? -10.627 7.572 22.193 1.00 91.00 189 LEU A CA 1
ATOM 1459 C C . LEU A 1 189 ? -10.215 6.093 22.087 1.00 91.00 189 LEU A C 1
ATOM 1461 O O . LEU A 1 189 ? -9.957 5.592 20.993 1.00 91.00 189 LEU A O 1
ATOM 1465 N N . SER A 1 190 ? -10.184 5.379 23.216 1.00 91.31 190 SER A N 1
ATOM 1466 C CA . SER A 1 190 ? -9.782 3.970 23.259 1.00 91.31 190 SER A CA 1
ATOM 1467 C C . SER A 1 190 ? -10.738 3.065 22.479 1.00 91.31 190 SER A C 1
ATOM 1469 O O . SER A 1 190 ? -10.280 2.184 21.754 1.00 91.31 190 SER A O 1
ATOM 1471 N N . GLU A 1 191 ? -12.051 3.287 22.583 1.00 92.38 191 GLU A N 1
ATOM 1472 C CA . GLU A 1 191 ? -13.051 2.531 21.815 1.00 92.38 191 GLU A CA 1
ATOM 1473 C C . GLU A 1 191 ? -12.910 2.780 20.317 1.00 92.38 191 GLU A C 1
ATOM 1475 O O . GLU A 1 191 ? -12.841 1.827 19.540 1.00 92.38 191 GLU A O 1
ATOM 1480 N N . GLY A 1 192 ? -12.829 4.051 19.909 1.00 94.38 192 GLY A N 1
ATOM 1481 C CA . GLY A 1 192 ? -12.655 4.425 18.509 1.00 94.38 192 GLY A CA 1
ATOM 1482 C C . GLY A 1 192 ? -11.394 3.801 17.915 1.00 94.38 192 GLY A C 1
ATOM 1483 O O . GLY A 1 192 ? -11.449 3.200 16.842 1.00 94.38 192 GLY A O 1
ATOM 1484 N N . PHE A 1 193 ? -10.276 3.880 18.639 1.00 95.75 193 PHE A N 1
ATOM 1485 C CA . PHE A 1 193 ? -8.998 3.329 18.203 1.00 95.75 193 PHE A CA 1
ATOM 1486 C C . PHE A 1 193 ? -9.059 1.807 18.018 1.00 95.75 193 PHE A C 1
ATOM 1488 O O . PHE A 1 193 ? -8.621 1.297 16.989 1.00 95.75 193 PHE A O 1
ATOM 1495 N N . LEU A 1 194 ? -9.642 1.072 18.973 1.00 96.25 194 LEU A N 1
ATOM 1496 C CA . LEU A 1 194 ? -9.781 -0.388 18.891 1.00 96.25 194 LEU A CA 1
ATOM 1497 C C . LEU A 1 194 ? -10.735 -0.824 17.772 1.00 96.25 194 LEU A C 1
ATOM 1499 O O . LEU A 1 194 ? -10.472 -1.815 17.089 1.00 96.25 194 LEU A O 1
ATOM 1503 N N . ILE A 1 195 ? -11.822 -0.081 17.557 1.00 95.19 195 ILE A N 1
ATOM 1504 C CA . ILE A 1 195 ? -12.769 -0.333 16.466 1.00 95.19 195 ILE A CA 1
ATOM 1505 C C . ILE A 1 195 ? -12.102 -0.102 15.110 1.00 95.19 195 ILE A C 1
ATOM 1507 O O . ILE A 1 195 ? -12.251 -0.930 14.212 1.00 95.19 195 ILE A O 1
ATOM 1511 N N . ALA A 1 196 ? -11.340 0.983 14.957 1.00 96.50 196 ALA A N 1
ATOM 1512 C CA . ALA A 1 196 ? -10.637 1.271 13.714 1.00 96.50 196 ALA A CA 1
ATOM 1513 C C . ALA A 1 196 ? -9.493 0.273 13.453 1.00 96.50 196 ALA A C 1
ATOM 1515 O O . ALA A 1 196 ? -9.309 -0.145 12.310 1.00 96.50 196 ALA A O 1
ATOM 1516 N N . ALA A 1 197 ? -8.798 -0.187 14.500 1.00 97.81 197 ALA A N 1
ATOM 1517 C CA . ALA A 1 197 ? -7.829 -1.280 14.405 1.00 97.81 197 ALA A CA 1
ATOM 1518 C C . ALA A 1 197 ? -8.491 -2.577 13.912 1.00 97.81 197 ALA A C 1
ATOM 1520 O O . ALA A 1 197 ? -7.984 -3.236 13.006 1.00 97.81 197 ALA A O 1
ATOM 1521 N N . ALA A 1 198 ? -9.649 -2.936 14.472 1.00 97.94 198 ALA A N 1
ATOM 1522 C CA . ALA A 1 198 ? -10.407 -4.106 14.036 1.00 97.94 198 ALA A CA 1
ATOM 1523 C C . ALA A 1 198 ? -10.878 -3.972 12.580 1.00 97.94 198 ALA A C 1
ATOM 1525 O O . ALA A 1 198 ? -10.773 -4.931 11.819 1.00 97.94 198 ALA A O 1
ATOM 1526 N N . ASP A 1 199 ? -11.344 -2.789 12.171 1.00 97.81 199 ASP A N 1
ATOM 1527 C CA . ASP A 1 199 ? -11.719 -2.501 10.782 1.00 97.81 199 ASP A CA 1
ATOM 1528 C C . ASP A 1 199 ? -10.531 -2.671 9.819 1.00 97.81 199 ASP A C 1
ATOM 1530 O O . ASP A 1 199 ? -10.684 -3.294 8.766 1.00 97.81 199 ASP A O 1
ATOM 1534 N N . PHE A 1 200 ? -9.345 -2.175 10.194 1.00 98.44 200 PHE A N 1
ATOM 1535 C CA . PHE A 1 200 ? -8.109 -2.393 9.438 1.00 98.44 200 PHE A CA 1
ATOM 1536 C C . PHE A 1 200 ? -7.810 -3.885 9.281 1.00 98.44 200 PHE A C 1
ATOM 1538 O O . PHE A 1 200 ? -7.621 -4.342 8.158 1.00 98.44 200 PHE A O 1
ATOM 1545 N N . VAL A 1 201 ? -7.836 -4.666 10.366 1.00 98.44 201 VAL A N 1
ATOM 1546 C CA . VAL A 1 201 ? -7.547 -6.109 10.299 1.00 98.44 201 VAL A CA 1
ATOM 1547 C C . VAL A 1 201 ? -8.595 -6.859 9.466 1.00 98.44 201 VAL A C 1
ATOM 1549 O O . VAL A 1 201 ? -8.235 -7.749 8.696 1.00 98.44 201 VAL A O 1
ATOM 1552 N N . ARG A 1 202 ? -9.881 -6.481 9.543 1.00 98.06 202 ARG A N 1
ATOM 1553 C CA . ARG A 1 202 ? -10.937 -7.058 8.687 1.00 98.06 202 ARG A CA 1
ATOM 1554 C C . ARG A 1 202 ? -10.669 -6.810 7.209 1.00 98.06 202 ARG A C 1
ATOM 1556 O O . ARG A 1 202 ? -10.795 -7.738 6.416 1.00 98.06 202 ARG A O 1
ATOM 1563 N N . LEU A 1 203 ? -10.312 -5.585 6.834 1.00 98.56 203 LEU A N 1
ATOM 1564 C CA . LEU A 1 203 ? -10.019 -5.238 5.443 1.00 98.56 203 LEU A CA 1
ATOM 1565 C C . LEU A 1 203 ? -8.690 -5.827 4.967 1.00 98.56 203 LEU A C 1
ATOM 1567 O O . LEU A 1 203 ? -8.607 -6.280 3.829 1.00 98.56 203 LEU A O 1
ATOM 1571 N N . LEU A 1 204 ? -7.682 -5.884 5.837 1.00 98.38 204 LEU A N 1
ATOM 1572 C CA . LEU A 1 204 ? -6.402 -6.513 5.540 1.00 98.38 204 LEU A CA 1
ATOM 1573 C C . LEU A 1 204 ? -6.602 -7.993 5.205 1.00 98.38 204 LEU A C 1
ATOM 1575 O O . LEU A 1 204 ? -6.243 -8.424 4.117 1.00 98.38 204 LEU A O 1
ATOM 1579 N N . LEU A 1 205 ? -7.213 -8.761 6.111 1.00 98.06 205 LEU A N 1
ATOM 1580 C CA . LEU A 1 205 ? -7.363 -10.210 5.948 1.00 98.06 205 LEU A CA 1
ATOM 1581 C C . LEU A 1 205 ? -8.486 -10.590 4.978 1.00 98.06 205 LEU A C 1
ATOM 1583 O O . LEU A 1 205 ? -8.365 -11.564 4.245 1.00 98.06 205 LEU A O 1
ATOM 1587 N N . GLY A 1 206 ? -9.587 -9.838 4.982 1.00 97.12 206 GLY A N 1
ATOM 1588 C CA . GLY A 1 206 ? -10.767 -10.140 4.177 1.00 97.12 206 GLY A CA 1
ATOM 1589 C C . GLY A 1 206 ? -10.699 -9.614 2.746 1.00 97.12 206 GLY A C 1
ATOM 1590 O O . GLY A 1 206 ? -11.388 -10.150 1.889 1.00 97.12 206 GLY A O 1
ATOM 1591 N N . VAL A 1 207 ? -9.909 -8.576 2.463 1.00 98.06 207 VAL A N 1
ATOM 1592 C CA . VAL A 1 207 ? -9.908 -7.929 1.139 1.00 98.06 207 VAL A CA 1
ATOM 1593 C C . VAL A 1 207 ? -8.499 -7.820 0.572 1.00 98.06 207 VAL A C 1
ATOM 1595 O O . VAL A 1 207 ? -8.224 -8.396 -0.476 1.00 98.06 207 VAL A O 1
ATOM 1598 N N . ALA A 1 208 ? -7.591 -7.127 1.259 1.00 98.25 208 ALA A N 1
ATOM 1599 C CA . ALA A 1 208 ? -6.272 -6.834 0.709 1.00 98.25 208 ALA A CA 1
ATOM 1600 C C . ALA A 1 208 ? -5.413 -8.091 0.520 1.00 98.25 208 ALA A C 1
ATOM 1602 O O . ALA A 1 208 ? -4.893 -8.294 -0.567 1.00 98.25 208 ALA A O 1
ATOM 1603 N N . VAL A 1 209 ? -5.297 -8.969 1.523 1.00 98.38 209 VAL A N 1
ATOM 1604 C CA . VAL A 1 209 ? -4.493 -10.200 1.421 1.00 98.38 209 VAL A CA 1
ATOM 1605 C C . VAL A 1 209 ? -4.988 -11.117 0.292 1.00 98.38 209 VAL A C 1
ATOM 1607 O O . VAL A 1 209 ? -4.156 -11.500 -0.525 1.00 98.38 209 VAL A O 1
ATOM 1610 N N . PRO A 1 210 ? -6.293 -11.434 0.157 1.00 98.19 210 PRO A N 1
ATOM 1611 C CA . PRO A 1 210 ? -6.788 -12.205 -0.985 1.00 98.19 210 PRO A CA 1
ATOM 1612 C C . PRO A 1 210 ? -6.440 -11.590 -2.345 1.00 98.19 210 PRO A C 1
ATOM 1614 O O . PRO A 1 210 ? -6.020 -12.306 -3.250 1.00 98.19 210 PRO A O 1
ATOM 1617 N N . LEU A 1 211 ? -6.567 -10.267 -2.490 1.00 98.44 211 LEU A N 1
ATOM 1618 C CA . LEU A 1 211 ? -6.195 -9.578 -3.727 1.00 98.44 211 LEU A CA 1
ATOM 1619 C C . LEU A 1 211 ? -4.681 -9.612 -3.971 1.00 98.44 211 LEU A C 1
ATOM 1621 O O . LEU A 1 211 ? -4.256 -9.858 -5.094 1.00 98.44 211 LEU A O 1
ATOM 1625 N N . LEU A 1 212 ? -3.865 -9.430 -2.930 1.00 98.06 212 LEU A N 1
ATOM 1626 C CA . LEU A 1 212 ? -2.407 -9.523 -3.021 1.00 98.06 212 LEU A CA 1
ATOM 1627 C C . LEU A 1 212 ? -1.935 -10.934 -3.368 1.00 98.06 212 LEU A C 1
ATOM 1629 O O . LEU A 1 212 ? -0.941 -11.069 -4.069 1.00 98.06 212 LEU A O 1
ATOM 1633 N N . VAL A 1 213 ? -2.643 -11.978 -2.924 1.00 97.81 213 VAL A N 1
ATOM 1634 C CA . VAL A 1 213 ? -2.376 -13.351 -3.371 1.00 97.81 213 VAL A CA 1
ATOM 1635 C C . VAL A 1 213 ? -2.545 -13.415 -4.885 1.00 97.81 213 VAL A C 1
ATOM 1637 O O . VAL A 1 213 ? -1.606 -13.789 -5.574 1.00 97.81 213 VAL A O 1
ATOM 1640 N N . ILE A 1 214 ? -3.693 -12.983 -5.417 1.00 97.69 214 ILE A N 1
ATOM 1641 C CA . ILE A 1 214 ? -3.938 -12.991 -6.868 1.00 97.69 214 ILE A CA 1
ATOM 1642 C C . ILE A 1 214 ? -2.874 -12.157 -7.598 1.00 97.69 214 ILE A C 1
ATOM 1644 O O . ILE A 1 214 ? -2.286 -12.635 -8.565 1.00 97.69 214 ILE A O 1
ATOM 1648 N N . SER A 1 215 ? -2.575 -10.955 -7.098 1.00 97.06 215 SER A N 1
ATOM 1649 C CA . SER A 1 215 ? -1.543 -10.076 -7.654 1.00 97.06 215 SER A CA 1
ATOM 1650 C C . SER A 1 215 ? -0.173 -10.746 -7.705 1.00 97.06 215 SER A C 1
ATOM 1652 O O . SER A 1 215 ? 0.476 -10.702 -8.739 1.00 97.06 215 SER A O 1
ATOM 1654 N N . ALA A 1 216 ? 0.244 -11.434 -6.639 1.00 95.25 216 ALA A N 1
ATOM 1655 C CA . ALA A 1 216 ? 1.541 -12.101 -6.578 1.00 95.25 216 ALA A CA 1
ATOM 1656 C C . ALA A 1 216 ? 1.665 -13.258 -7.583 1.00 95.25 216 ALA A C 1
ATOM 1658 O O . ALA A 1 216 ? 2.741 -13.486 -8.129 1.00 95.25 216 ALA A O 1
ATOM 1659 N N . PHE A 1 217 ? 0.573 -13.982 -7.855 1.00 94.25 217 PHE A N 1
ATOM 1660 C CA . PHE A 1 217 ? 0.551 -14.984 -8.926 1.00 94.25 217 PHE A CA 1
ATOM 1661 C C . PHE A 1 217 ? 0.662 -14.327 -10.307 1.00 94.25 217 PHE A C 1
ATOM 1663 O O . PHE A 1 217 ? 1.422 -14.794 -11.152 1.00 94.25 217 PHE A O 1
ATOM 1670 N N . VAL A 1 218 ? -0.058 -13.227 -10.537 1.00 94.88 218 VAL A N 1
ATOM 1671 C CA . VAL A 1 218 ? 0.054 -12.465 -11.790 1.00 94.88 218 VAL A CA 1
ATOM 1672 C C . VAL A 1 218 ? 1.468 -11.899 -11.954 1.00 94.88 218 VAL A C 1
ATOM 1674 O O . VAL A 1 218 ? 2.044 -11.982 -13.033 1.00 94.88 218 VAL A O 1
ATOM 1677 N N . GLU A 1 219 ? 2.072 -11.401 -10.881 1.00 92.06 219 GLU A N 1
ATOM 1678 C CA . GLU A 1 219 ? 3.428 -10.864 -10.888 1.00 92.06 219 GLU A CA 1
ATOM 1679 C C . GLU A 1 219 ? 4.485 -11.927 -11.174 1.00 92.06 219 GLU A C 1
ATOM 1681 O O . GLU A 1 219 ? 5.383 -11.687 -11.973 1.00 92.06 219 GLU A O 1
ATOM 1686 N N . ALA A 1 220 ? 4.359 -13.113 -10.582 1.00 90.19 220 ALA A N 1
ATOM 1687 C CA . ALA A 1 220 ? 5.328 -14.183 -10.773 1.00 90.19 220 ALA A CA 1
ATOM 1688 C C . ALA A 1 220 ? 5.248 -14.841 -12.161 1.00 90.19 220 ALA A C 1
ATOM 1690 O O . ALA A 1 220 ? 6.272 -15.283 -12.675 1.00 90.19 220 ALA A O 1
ATOM 1691 N N . TYR A 1 221 ? 4.051 -14.935 -12.755 1.00 89.38 221 TYR A N 1
ATOM 1692 C CA . TYR A 1 221 ? 3.837 -15.741 -13.967 1.00 89.38 221 TYR A CA 1
ATOM 1693 C C . TYR A 1 221 ? 3.474 -14.933 -15.215 1.00 89.38 221 TYR A C 1
ATOM 1695 O O . TYR A 1 221 ? 3.843 -15.327 -16.315 1.00 89.38 221 TYR A O 1
ATOM 1703 N N . VAL A 1 222 ? 2.756 -13.818 -15.074 1.00 91.50 222 VAL A N 1
ATOM 1704 C CA . VAL A 1 222 ? 2.247 -13.038 -16.217 1.00 91.50 222 VAL A CA 1
ATOM 1705 C C . VAL A 1 222 ? 3.145 -11.841 -16.513 1.00 91.50 222 VAL A C 1
ATOM 1707 O O . VAL A 1 222 ? 3.445 -11.578 -17.674 1.00 91.50 222 VAL A O 1
ATOM 1710 N N . THR A 1 223 ? 3.608 -11.126 -15.485 1.00 90.81 223 THR A N 1
ATOM 1711 C CA . THR A 1 223 ? 4.461 -9.938 -15.664 1.00 90.81 223 THR A CA 1
ATOM 1712 C C . THR A 1 223 ? 5.753 -10.226 -16.451 1.00 90.81 223 THR A C 1
ATOM 1714 O O . THR A 1 223 ? 6.048 -9.448 -17.359 1.00 90.81 223 THR A O 1
ATOM 1717 N N . PRO A 1 224 ? 6.511 -11.321 -16.210 1.00 88.00 224 PRO A N 1
ATOM 1718 C CA . PRO A 1 224 ? 7.719 -11.605 -16.988 1.00 88.00 224 PRO A CA 1
ATOM 1719 C C . PRO A 1 224 ? 7.412 -11.829 -18.473 1.00 88.00 224 PRO A C 1
ATOM 1721 O O . PRO A 1 224 ? 8.093 -11.278 -19.334 1.00 88.00 224 PRO A O 1
ATOM 1724 N N . GLN A 1 225 ? 6.333 -12.559 -18.774 1.00 88.44 225 GLN A N 1
ATOM 1725 C CA . GLN A 1 225 ? 5.891 -12.833 -20.145 1.00 88.44 225 GLN A CA 1
ATOM 1726 C C . GLN A 1 225 ? 5.437 -11.560 -20.864 1.00 88.44 225 GLN A C 1
ATOM 1728 O O . GLN A 1 225 ? 5.793 -11.339 -22.020 1.00 88.44 225 GLN A O 1
ATOM 1733 N N . ALA A 1 226 ? 4.682 -10.699 -20.176 1.00 90.19 226 ALA A N 1
ATOM 1734 C CA . ALA A 1 226 ? 4.269 -9.407 -20.713 1.00 90.19 226 ALA A CA 1
ATOM 1735 C C . ALA A 1 226 ? 5.488 -8.544 -21.061 1.00 90.19 226 ALA A C 1
ATOM 1737 O O . ALA A 1 226 ? 5.549 -7.954 -22.138 1.00 90.19 226 ALA A O 1
ATOM 1738 N N . LEU A 1 227 ? 6.487 -8.510 -20.179 1.00 87.56 227 LEU A N 1
ATOM 1739 C CA . LEU A 1 227 ? 7.703 -7.740 -20.391 1.00 87.56 227 LEU A CA 1
ATOM 1740 C C . LEU A 1 227 ? 8.554 -8.291 -21.548 1.00 87.56 227 LEU A C 1
ATOM 1742 O O . LEU A 1 227 ? 9.022 -7.505 -22.373 1.00 87.56 227 LEU A O 1
ATOM 1746 N N . LEU A 1 228 ? 8.697 -9.617 -21.653 1.00 87.19 228 LEU A N 1
ATOM 1747 C CA . LEU A 1 228 ? 9.364 -10.275 -22.782 1.00 87.19 228 LEU A CA 1
ATOM 1748 C C . LEU A 1 228 ? 8.664 -9.968 -24.105 1.00 87.19 228 LEU A C 1
ATOM 1750 O O . LEU A 1 228 ? 9.333 -9.611 -25.064 1.00 87.19 228 LEU A O 1
ATOM 1754 N N . HIS A 1 229 ? 7.334 -10.019 -24.158 1.00 88.81 229 HIS A N 1
ATOM 1755 C CA . HIS A 1 229 ? 6.602 -9.681 -25.378 1.00 88.81 229 HIS A CA 1
ATOM 1756 C C . HIS A 1 229 ? 6.798 -8.211 -25.791 1.00 88.81 229 HIS A C 1
ATOM 1758 O O . HIS A 1 229 ? 6.922 -7.905 -26.973 1.00 88.81 229 HIS A O 1
ATOM 1764 N N . MET A 1 230 ? 6.877 -7.288 -24.826 1.00 88.50 230 MET A N 1
ATOM 1765 C CA . MET A 1 230 ? 7.058 -5.862 -25.116 1.00 88.50 230 MET A CA 1
ATOM 1766 C C . MET A 1 230 ? 8.470 -5.482 -25.586 1.00 88.50 230 MET A C 1
ATOM 1768 O O . MET A 1 230 ? 8.603 -4.506 -26.325 1.00 88.50 230 MET A O 1
ATOM 1772 N N . TYR A 1 231 ? 9.510 -6.2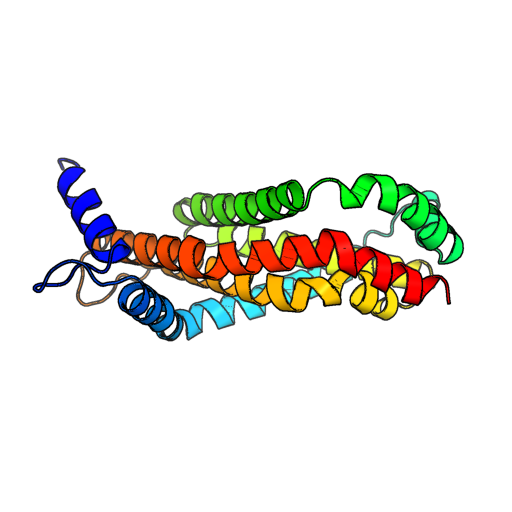02 -25.151 1.00 85.75 231 TYR A N 1
ATOM 1773 C CA . TYR A 1 231 ? 10.911 -5.912 -25.502 1.00 85.75 231 TYR A CA 1
ATOM 1774 C C . TYR A 1 231 ? 11.526 -6.890 -26.516 1.00 85.75 231 TYR A C 1
ATOM 1776 O O . TYR A 1 231 ? 12.485 -6.520 -27.188 1.00 85.75 231 TYR A O 1
ATOM 1784 N N . GLY A 1 232 ? 11.000 -8.110 -26.628 1.00 76.88 232 GLY A N 1
ATOM 1785 C CA . GLY A 1 232 ? 11.514 -9.187 -27.482 1.00 76.88 232 GLY A CA 1
ATOM 1786 C C . GLY A 1 232 ? 10.913 -9.250 -28.890 1.00 76.88 232 GLY A C 1
ATOM 1787 O O . GLY A 1 232 ? 11.548 -9.822 -29.774 1.00 76.88 232 GLY A O 1
ATOM 1788 N N . GLY A 1 233 ? 9.755 -8.613 -29.116 1.00 62.44 233 GLY A N 1
ATOM 1789 C CA . GLY A 1 233 ? 9.022 -8.668 -30.390 1.00 62.44 233 GLY A CA 1
ATOM 1790 C C . GLY A 1 233 ? 8.045 -9.833 -30.486 1.00 62.44 233 GLY A C 1
ATOM 1791 O O . GLY A 1 233 ? 8.397 -10.958 -30.073 1.00 62.44 233 GLY A O 1
#

Mean predicted aligned error: 4.79 Å